Protein AF-A0A946P5B0-F1 (afdb_monomer)

Secondary structure (DSSP, 8-state):
---HHHHHHHHHHHHHHHHHHHHHHHHHH-GGG--HHHHHHHTT-SSTHHHHHHHSSHHHHHHHHHHHHHHHHHHHHHHHHHHHHHH-SS--HHHHHHHHHHHHHHHHHH-HHHHHHHHHHHHHHHT-SS-HHHHHHHHSS-HHHHHHHHHHHHHH-TTS-HHHHHHHHHHHHHHHHHHHHHHHTSTTTT-HHHHHHHHHHHHHHHHHHHHSPPPHHHHTT-

Radius of gyration: 19.67 Å; Cα contacts (8 Å, |Δi|>4): 219; chains: 1; bounding box: 38×38×71 Å

Nearest PDB structures (foldseek):
  5fhp-assembly3_E  TM=7.072E-01  e=3.583E-04  Pseudomonas putida S16
  5fhp-assembly2_F  TM=6.779E-01  e=3.916E-04  Pseudomonas putida S16
  5fgl-assembly2_C  TM=7.022E-01  e=9.105E-04  Pseudomonas putida S16
  5fgl-assembly3_E  TM=7.454E-01  e=1.853E-03  Pseudomonas putida S16
  5fgl-assembly3_F  TM=7.077E-01  e=1.189E-03  Pseudomonas putida S16

Structure (mmCIF, N/CA/C/O backbone):
data_AF-A0A946P5B0-F1
#
_entry.id   AF-A0A946P5B0-F1
#
loop_
_atom_site.group_PDB
_atom_site.id
_atom_site.type_symbol
_atom_site.label_atom_id
_atom_site.label_alt_id
_atom_site.label_comp_id
_atom_site.label_asym_id
_atom_site.label_entity_id
_atom_site.label_seq_id
_atom_site.pdbx_PDB_ins_code
_atom_site.Cartn_x
_atom_site.Cartn_y
_atom_site.Cartn_z
_atom_site.occupancy
_atom_site.B_iso_or_equiv
_atom_site.auth_seq_id
_atom_site.auth_comp_id
_atom_site.auth_asym_id
_atom_site.auth_atom_id
_atom_site.pdbx_PDB_model_num
ATOM 1 N N . MET A 1 1 ? -5.453 -5.008 44.196 1.00 45.97 1 MET A N 1
ATOM 2 C CA . MET A 1 1 ? -4.455 -4.438 43.258 1.00 45.97 1 MET A CA 1
ATOM 3 C C . MET A 1 1 ? -4.492 -5.243 41.968 1.00 45.97 1 MET A C 1
ATOM 5 O O . MET A 1 1 ? -4.511 -6.461 42.056 1.00 45.97 1 MET A O 1
ATOM 9 N N . LYS A 1 2 ? -4.590 -4.605 40.793 1.00 49.31 2 LYS A N 1
ATOM 10 C CA . LYS A 1 2 ? -4.528 -5.313 39.497 1.00 49.31 2 LYS A CA 1
ATOM 11 C C . LYS A 1 2 ? -3.061 -5.592 39.153 1.00 49.31 2 LYS A C 1
ATOM 13 O O . LYS A 1 2 ? -2.221 -4.749 39.453 1.00 49.31 2 LYS A O 1
ATOM 18 N N . SER A 1 3 ? -2.759 -6.751 38.566 1.00 64.56 3 SER A N 1
ATOM 19 C CA . SER A 1 3 ? -1.389 -7.091 38.166 1.00 64.56 3 SER A CA 1
ATOM 20 C C . SER A 1 3 ? -0.877 -6.130 37.076 1.00 64.56 3 SER A C 1
ATOM 22 O O . SER A 1 3 ? -1.677 -5.671 36.249 1.00 64.56 3 SER A O 1
ATOM 24 N N . PRO A 1 4 ? 0.435 -5.825 37.043 1.00 67.88 4 PRO A N 1
ATOM 25 C CA . PRO A 1 4 ? 1.036 -4.947 36.032 1.00 67.88 4 PRO A CA 1
ATOM 26 C C . PRO A 1 4 ? 0.714 -5.370 34.589 1.00 67.88 4 PRO A C 1
ATOM 28 O O . PRO A 1 4 ? 0.447 -4.521 33.735 1.00 67.88 4 PRO A O 1
ATOM 31 N N . ASP A 1 5 ? 0.641 -6.678 34.334 1.00 74.38 5 ASP A N 1
ATOM 32 C CA . ASP A 1 5 ? 0.343 -7.238 33.011 1.00 74.38 5 ASP A CA 1
ATOM 33 C C . ASP A 1 5 ? -1.114 -7.018 32.591 1.00 74.38 5 ASP A C 1
ATOM 35 O O . ASP A 1 5 ? -1.391 -6.673 31.441 1.00 74.38 5 ASP A O 1
ATOM 39 N N . GLY A 1 6 ? -2.055 -7.098 33.538 1.00 77.69 6 GLY A N 1
ATOM 40 C CA . GLY A 1 6 ? -3.465 -6.804 33.275 1.00 77.69 6 GLY A CA 1
ATOM 41 C C . GLY A 1 6 ? -3.714 -5.328 32.947 1.00 77.69 6 GLY A C 1
ATOM 42 O O . GLY A 1 6 ? -4.614 -4.997 32.171 1.00 77.69 6 GLY A O 1
ATOM 43 N N . GLN A 1 7 ? -2.905 -4.422 33.504 1.00 78.69 7 GLN A N 1
ATOM 44 C CA . GLN A 1 7 ? -2.991 -2.993 33.204 1.00 78.69 7 GLN A CA 1
ATOM 45 C C . GLN A 1 7 ? -2.402 -2.662 31.825 1.00 78.69 7 GLN A C 1
ATOM 47 O O . GLN A 1 7 ? -3.020 -1.904 31.073 1.00 78.69 7 GLN A O 1
ATOM 52 N N . LYS A 1 8 ? -1.271 -3.279 31.458 1.00 83.12 8 LYS A N 1
ATOM 53 C CA . LYS A 1 8 ? -0.674 -3.151 30.118 1.00 83.12 8 LYS A CA 1
ATOM 54 C C . LYS A 1 8 ? -1.585 -3.711 29.022 1.00 83.12 8 LYS A C 1
ATOM 56 O O . LYS A 1 8 ? -1.841 -3.016 28.043 1.00 83.12 8 LYS A O 1
ATOM 61 N N . ALA A 1 9 ? -2.149 -4.904 29.212 1.00 86.56 9 ALA A N 1
ATOM 62 C CA . ALA A 1 9 ? -3.054 -5.518 28.236 1.00 86.56 9 ALA A CA 1
ATOM 63 C C . ALA A 1 9 ? -4.308 -4.662 27.983 1.00 86.56 9 ALA A C 1
ATOM 65 O O . ALA A 1 9 ? -4.730 -4.462 26.841 1.00 86.56 9 ALA A O 1
ATOM 66 N N . ARG A 1 10 ? -4.883 -4.084 29.046 1.00 86.50 10 ARG A N 1
ATOM 67 C CA . ARG A 1 10 ? -6.037 -3.183 28.930 1.00 86.50 10 ARG A CA 1
ATOM 68 C C . ARG A 1 10 ? -5.687 -1.885 28.200 1.00 86.50 10 ARG A C 1
ATOM 70 O O . ARG A 1 10 ? -6.466 -1.440 27.366 1.00 86.50 10 ARG A O 1
ATOM 77 N N . SER A 1 11 ? -4.524 -1.311 28.502 1.00 89.44 11 SER A N 1
ATOM 78 C CA . SER A 1 11 ? -3.986 -0.120 27.833 1.00 89.44 11 SER A CA 1
ATOM 79 C C . SER A 1 11 ? -3.851 -0.342 26.319 1.00 89.44 11 SER A C 1
ATOM 81 O O . SER A 1 11 ? -4.384 0.432 25.525 1.00 89.44 11 SER A O 1
ATOM 83 N N . LEU A 1 12 ? -3.251 -1.468 25.917 1.00 90.69 12 LEU A N 1
ATOM 84 C CA . LEU A 1 12 ? -3.087 -1.849 24.511 1.00 90.69 12 LEU A CA 1
ATOM 85 C C . LEU A 1 12 ? -4.429 -2.104 23.805 1.00 90.69 12 LEU A C 1
ATOM 87 O O . LEU A 1 12 ? -4.619 -1.720 22.650 1.00 90.69 12 LEU A O 1
ATOM 91 N N . THR A 1 13 ? -5.386 -2.713 24.510 1.00 92.81 13 THR A N 1
ATOM 92 C CA . THR A 1 13 ? -6.743 -2.937 23.989 1.00 92.81 13 THR A CA 1
ATOM 93 C C . THR A 1 13 ? -7.438 -1.608 23.693 1.00 92.81 13 THR A C 1
ATOM 95 O O . THR A 1 13 ? -8.007 -1.433 22.615 1.00 92.81 13 THR A O 1
ATOM 98 N N . THR A 1 14 ? -7.349 -0.643 24.613 1.00 93.19 14 THR A N 1
ATOM 99 C CA . THR A 1 14 ? -7.897 0.704 24.409 1.00 93.19 14 THR A CA 1
ATOM 100 C C . THR A 1 14 ? -7.225 1.403 23.231 1.00 93.19 14 THR A C 1
ATOM 102 O O . THR A 1 14 ? -7.925 1.900 22.347 1.00 93.19 14 THR A O 1
ATOM 105 N N . GLN A 1 15 ? -5.891 1.384 23.167 1.00 94.12 15 GLN A N 1
ATOM 106 C CA . GLN A 1 15 ? -5.127 1.951 22.054 1.00 94.12 15 GLN A CA 1
ATOM 107 C C . GLN A 1 15 ? -5.592 1.376 20.706 1.00 94.12 15 GLN A C 1
ATOM 109 O O . GLN A 1 15 ? -5.944 2.129 19.799 1.00 94.12 15 GLN A O 1
ATOM 114 N N . THR A 1 16 ? -5.689 0.049 20.609 1.00 94.88 16 THR A N 1
ATOM 115 C CA . THR A 1 16 ? -6.129 -0.656 19.396 1.00 94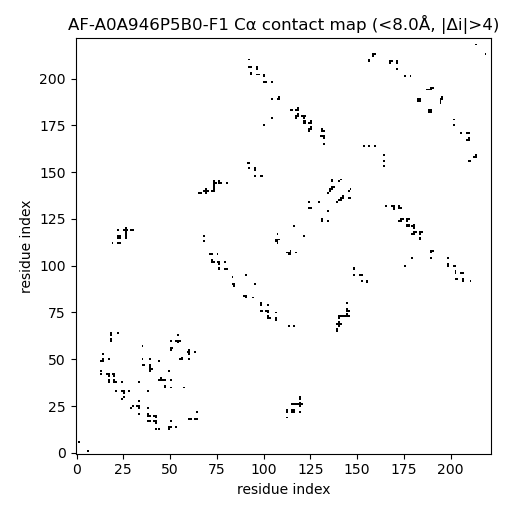.88 16 THR A CA 1
ATOM 116 C C . THR A 1 16 ? -7.567 -0.295 19.021 1.00 94.88 16 THR A C 1
ATOM 118 O O . THR A 1 16 ? -7.847 -0.024 17.855 1.00 94.88 16 THR A O 1
ATOM 121 N N . SER A 1 17 ? -8.477 -0.223 20.000 1.00 95.75 17 SER A N 1
ATOM 122 C CA . SER A 1 17 ? -9.881 0.133 19.750 1.00 95.75 17 SER A CA 1
ATOM 123 C C . SER A 1 17 ? -10.042 1.543 19.170 1.00 95.75 17 SER A C 1
ATOM 125 O O . SER A 1 17 ? -10.845 1.741 18.262 1.00 95.75 17 SER A O 1
ATOM 127 N N . LEU A 1 18 ? -9.237 2.506 19.635 1.00 97.12 18 LEU A N 1
ATOM 128 C CA . LEU A 1 18 ? -9.232 3.879 19.124 1.00 97.12 18 LEU A CA 1
ATOM 129 C C . LEU A 1 18 ? -8.694 3.948 17.691 1.00 97.12 18 LEU A C 1
ATOM 131 O O . LEU A 1 18 ? -9.268 4.644 16.855 1.00 97.12 18 LEU A O 1
ATOM 135 N N . MET A 1 19 ? -7.627 3.202 17.392 1.00 97.00 19 MET A N 1
ATOM 136 C CA . MET A 1 19 ? -7.060 3.119 16.042 1.00 97.00 19 MET A CA 1
ATOM 137 C C . MET A 1 19 ? -8.053 2.513 15.051 1.00 97.00 19 MET A C 1
ATOM 139 O O . MET A 1 19 ? -8.284 3.077 13.984 1.00 97.00 19 MET A O 1
ATOM 143 N N . ASP A 1 20 ? -8.692 1.405 15.421 1.00 96.56 20 ASP A N 1
ATOM 144 C CA . ASP A 1 20 ? -9.649 0.713 14.557 1.00 96.56 20 ASP A CA 1
ATOM 145 C C . ASP A 1 20 ? -10.933 1.537 14.337 1.00 96.56 20 ASP A C 1
ATOM 147 O O . ASP A 1 20 ? -11.493 1.542 13.235 1.00 96.56 20 ASP A O 1
ATOM 151 N N . ALA A 1 21 ? -11.393 2.256 15.367 1.00 97.12 21 ALA A N 1
ATOM 152 C CA . ALA A 1 21 ? -12.512 3.190 15.269 1.00 97.12 21 ALA A CA 1
ATOM 153 C C . ALA A 1 21 ? -12.195 4.352 14.317 1.00 97.12 21 ALA A C 1
ATOM 155 O O . ALA A 1 21 ? -13.002 4.674 13.442 1.00 97.12 21 ALA A O 1
ATOM 156 N N . ALA A 1 22 ? -11.003 4.942 14.435 1.00 96.62 22 ALA A N 1
ATOM 157 C CA . ALA A 1 22 ? -10.554 5.998 13.538 1.00 96.62 22 ALA A CA 1
ATOM 158 C C . ALA A 1 22 ? -10.417 5.507 12.092 1.00 96.62 22 ALA A C 1
ATOM 160 O O . ALA A 1 22 ? -10.980 6.133 11.200 1.00 96.62 22 ALA A O 1
ATOM 161 N N . GLU A 1 23 ? -9.773 4.360 11.841 1.00 96.06 23 GLU A N 1
ATOM 162 C CA . GLU A 1 23 ? -9.695 3.763 10.496 1.00 96.06 23 GLU A CA 1
ATOM 163 C C . GLU A 1 23 ? -11.090 3.565 9.883 1.00 96.06 23 GLU A C 1
ATOM 165 O O . GLU A 1 23 ? -11.307 3.868 8.709 1.00 96.06 23 GLU A O 1
ATOM 170 N N . LYS A 1 24 ? -12.060 3.089 10.675 1.00 96.38 24 LYS A N 1
ATOM 171 C CA . LYS A 1 24 ? -13.444 2.892 10.225 1.00 96.38 24 LYS A CA 1
ATOM 172 C C . LYS A 1 24 ? -14.128 4.206 9.851 1.00 96.38 24 LYS A C 1
ATOM 174 O O . LYS A 1 24 ? -14.763 4.268 8.797 1.00 96.38 24 LYS A O 1
ATOM 179 N N . LEU A 1 25 ? -14.028 5.229 10.698 1.00 96.88 25 LEU A N 1
ATOM 180 C CA . LEU A 1 25 ? -14.655 6.527 10.447 1.00 96.88 25 LEU A CA 1
ATOM 181 C C . LEU A 1 25 ? -13.995 7.247 9.268 1.00 96.88 25 LEU A C 1
ATOM 183 O O . LEU A 1 25 ? -14.703 7.716 8.382 1.00 96.88 25 LEU A O 1
ATOM 187 N N . ILE A 1 26 ? -12.662 7.248 9.197 1.00 95.06 26 ILE A N 1
ATOM 188 C CA . ILE A 1 26 ? -11.896 7.874 8.110 1.00 95.06 26 ILE A CA 1
ATOM 189 C C . ILE A 1 26 ? -12.208 7.197 6.772 1.00 95.06 26 ILE A C 1
ATOM 191 O O . ILE A 1 26 ? -12.446 7.881 5.780 1.00 95.06 26 ILE A O 1
ATOM 195 N N . ALA A 1 27 ? -12.295 5.864 6.731 1.00 94.12 27 ALA A N 1
ATOM 196 C CA . ALA A 1 27 ? -12.674 5.148 5.512 1.00 94.12 27 ALA A CA 1
ATOM 197 C C . ALA A 1 27 ? -14.076 5.529 5.003 1.00 94.12 27 ALA A C 1
ATOM 199 O O . ALA A 1 27 ? -14.322 5.505 3.795 1.00 94.12 27 ALA A O 1
ATOM 200 N N . LYS A 1 28 ? -14.997 5.867 5.915 1.00 94.31 28 LYS A N 1
ATOM 201 C CA . LYS A 1 28 ? -16.390 6.196 5.594 1.00 94.31 28 LYS A CA 1
ATOM 202 C C . LYS A 1 28 ? -16.598 7.674 5.259 1.00 94.31 28 LYS A C 1
ATOM 204 O O . LYS A 1 28 ? -17.375 7.976 4.360 1.00 94.31 28 LYS A O 1
ATOM 209 N N . HIS A 1 29 ? -15.944 8.571 5.988 1.00 93.25 29 HIS A N 1
ATOM 210 C CA . HIS A 1 29 ? -16.226 10.007 5.957 1.00 93.25 29 HIS A CA 1
ATOM 211 C C . HIS A 1 29 ? -15.082 10.842 5.367 1.00 93.25 29 HIS A C 1
ATOM 213 O O . HIS A 1 29 ? -15.294 11.997 5.012 1.00 93.25 29 HIS A O 1
ATOM 219 N N . GLY A 1 30 ? -13.894 10.261 5.195 1.00 89.81 30 GLY A N 1
ATOM 220 C CA . GLY A 1 30 ? -12.674 10.994 4.867 1.00 89.81 30 GLY A CA 1
ATOM 221 C C . GLY A 1 30 ? -12.029 11.605 6.112 1.00 89.81 30 GLY A C 1
ATOM 222 O O . GLY A 1 30 ? -12.702 11.886 7.100 1.00 89.81 30 GLY A O 1
ATOM 223 N N . ILE A 1 31 ? -10.709 11.791 6.065 1.00 87.81 31 ILE A N 1
ATOM 224 C CA . ILE A 1 31 ? -9.898 12.235 7.211 1.00 87.81 31 ILE A CA 1
ATOM 225 C C . ILE A 1 31 ? -10.315 13.608 7.756 1.00 87.81 31 ILE A C 1
ATOM 227 O O . ILE A 1 31 ? -10.370 13.784 8.969 1.00 87.81 31 ILE A O 1
ATOM 231 N N . GLU A 1 32 ? -10.694 14.531 6.871 1.00 88.44 32 GLU A N 1
ATOM 232 C CA . GLU A 1 32 ? -11.089 15.907 7.212 1.00 88.44 32 GLU A CA 1
ATOM 233 C C . GLU A 1 32 ? -12.444 15.994 7.936 1.00 88.44 32 GLU A C 1
ATOM 235 O O . GLU A 1 32 ? -12.760 17.012 8.542 1.00 88.44 32 GLU A O 1
ATOM 240 N N . ASN A 1 33 ? -13.252 14.927 7.899 1.00 92.44 33 ASN A N 1
ATOM 241 C CA . ASN A 1 33 ? -14.624 14.925 8.418 1.00 92.44 33 ASN A CA 1
ATOM 242 C C . ASN A 1 33 ? -14.790 14.092 9.699 1.00 92.44 33 ASN A C 1
ATOM 244 O O . ASN A 1 33 ? -15.909 13.705 10.032 1.00 92.44 33 ASN A O 1
ATOM 248 N N . VAL A 1 34 ? -13.699 13.758 10.397 1.00 93.81 34 VAL A N 1
ATOM 249 C CA . VAL A 1 34 ? -13.740 12.915 11.603 1.00 93.81 34 VAL A CA 1
ATOM 250 C C . VAL A 1 34 ? -13.243 13.684 12.821 1.00 93.81 34 VAL A C 1
ATOM 252 O O . VAL A 1 34 ? -12.110 14.160 12.858 1.00 93.81 34 VAL A O 1
ATOM 255 N N . SER A 1 35 ? -14.067 13.743 13.868 1.00 94.19 35 SER A N 1
ATOM 256 C CA . SER A 1 35 ? -13.711 14.371 15.143 1.00 94.19 35 SER A CA 1
ATOM 257 C C . SER A 1 35 ? -13.203 13.372 16.192 1.00 94.19 35 SER A C 1
ATOM 259 O O . SER A 1 35 ? -13.568 12.194 16.212 1.00 94.19 35 SER A O 1
ATOM 261 N N . ILE A 1 36 ? -12.405 13.865 17.150 1.00 94.94 36 ILE A N 1
ATOM 262 C CA . ILE A 1 36 ? -11.939 13.090 18.318 1.00 94.94 36 ILE A CA 1
ATOM 263 C C . ILE A 1 36 ? -13.122 12.483 19.090 1.00 94.94 36 ILE A C 1
ATOM 265 O O . ILE A 1 36 ? -13.073 11.317 19.481 1.00 94.94 36 ILE A O 1
ATOM 269 N N . LYS A 1 37 ? -14.207 13.247 19.268 1.00 94.69 37 LYS A N 1
ATOM 270 C CA . LYS A 1 37 ? -15.420 12.800 19.971 1.00 94.69 37 LYS A CA 1
ATOM 271 C C . LYS A 1 37 ? -16.073 11.603 19.295 1.00 94.69 37 LYS A C 1
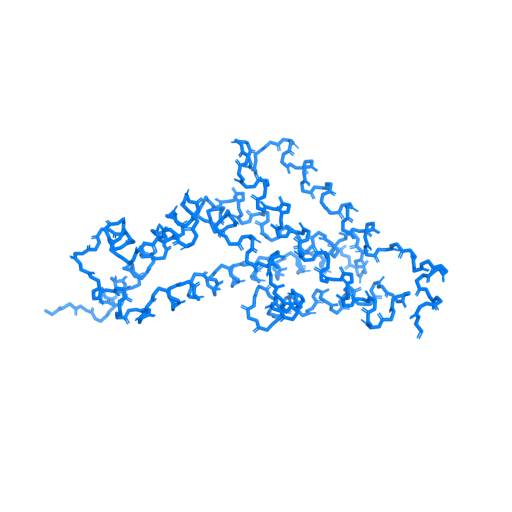ATOM 273 O O . LYS A 1 37 ? -16.469 10.657 19.975 1.00 94.69 37 LYS A O 1
ATOM 278 N N . GLU A 1 38 ? -16.179 11.627 17.969 1.00 96.06 38 GLU A N 1
ATOM 279 C CA . GLU A 1 38 ? -16.754 10.516 17.210 1.00 96.06 38 GLU A CA 1
ATOM 280 C C . GLU A 1 38 ? -15.900 9.259 17.322 1.00 96.06 38 GLU A C 1
ATOM 282 O O . GLU A 1 38 ? -16.454 8.189 17.556 1.00 96.06 38 GLU A O 1
ATOM 287 N N . ILE A 1 39 ? -14.572 9.393 17.237 1.00 96.94 39 ILE A N 1
ATOM 288 C CA . ILE A 1 39 ? -13.632 8.274 17.399 1.00 96.94 39 ILE A CA 1
ATOM 289 C C . ILE A 1 39 ? -13.761 7.654 18.791 1.00 96.94 39 ILE A C 1
ATOM 291 O O . ILE A 1 39 ? -13.880 6.439 18.915 1.00 96.94 39 ILE A O 1
ATOM 295 N N . VAL A 1 40 ? -13.762 8.476 19.841 1.00 96.06 40 VAL A N 1
ATOM 296 C CA . VAL A 1 40 ? -13.881 8.028 21.239 1.00 96.06 40 VAL A CA 1
ATOM 297 C C . VAL A 1 40 ? -15.194 7.278 21.460 1.00 96.06 40 VAL A C 1
ATOM 299 O O . VAL A 1 40 ? -15.191 6.196 22.049 1.00 96.06 40 VAL A O 1
ATOM 302 N N . ARG A 1 41 ? -16.303 7.817 20.937 1.00 96.50 41 ARG A N 1
ATOM 303 C CA . ARG A 1 41 ? -17.624 7.182 21.004 1.00 96.50 41 ARG A CA 1
ATOM 304 C C . ARG A 1 41 ? -17.655 5.858 20.240 1.00 96.50 41 ARG A C 1
ATOM 306 O O . ARG A 1 41 ? -18.141 4.868 20.776 1.00 96.50 41 ARG A O 1
ATOM 313 N N . GLU A 1 42 ? -17.130 5.830 19.017 1.00 96.88 42 GLU A N 1
ATOM 314 C CA . GLU A 1 42 ? -17.055 4.625 18.181 1.00 96.88 42 GLU A CA 1
ATOM 315 C C . GLU A 1 42 ? -16.164 3.542 18.816 1.00 96.88 42 GLU A C 1
ATOM 317 O O . GLU A 1 42 ? -16.475 2.358 18.735 1.00 96.88 42 GLU A O 1
ATOM 322 N N . ALA A 1 43 ? -15.099 3.939 19.518 1.00 95.88 43 ALA A N 1
ATOM 323 C CA . ALA A 1 43 ? -14.216 3.046 20.270 1.00 95.88 43 ALA A CA 1
ATOM 324 C C . ALA A 1 43 ? -14.800 2.577 21.620 1.00 95.88 43 ALA A C 1
ATOM 326 O O . ALA A 1 43 ? -14.119 1.873 22.373 1.00 95.88 43 ALA A O 1
ATOM 327 N N . GLY A 1 44 ? -16.023 2.994 21.973 1.00 94.69 44 GLY A N 1
ATOM 328 C CA . GLY A 1 44 ? -16.668 2.652 23.244 1.00 94.69 44 GLY A CA 1
ATOM 329 C C . GLY A 1 44 ? -15.981 3.252 24.477 1.00 94.69 44 GLY A C 1
ATOM 330 O O . GLY A 1 44 ? -16.141 2.741 25.587 1.00 94.69 44 GLY A O 1
ATOM 331 N N . GLN A 1 45 ? -15.192 4.315 24.301 1.00 93.81 45 GLN A N 1
ATOM 332 C CA . GLN A 1 45 ? -14.493 4.988 25.391 1.00 93.81 45 GLN A CA 1
ATOM 333 C C . GLN A 1 45 ? -15.380 6.072 26.013 1.00 93.81 45 GLN A C 1
ATOM 335 O O . GLN A 1 45 ? -16.174 6.724 25.340 1.00 93.81 45 GLN A O 1
ATOM 340 N N . LYS A 1 46 ? -15.250 6.272 27.330 1.00 87.75 46 LYS A N 1
ATOM 341 C CA . LYS A 1 46 ? -16.114 7.200 28.083 1.00 87.75 46 LYS A CA 1
ATOM 342 C C . LYS A 1 46 ? -15.733 8.671 27.912 1.00 87.75 46 LYS A C 1
ATOM 344 O O . LYS A 1 46 ? -16.563 9.539 28.158 1.00 87.75 46 LYS A O 1
ATOM 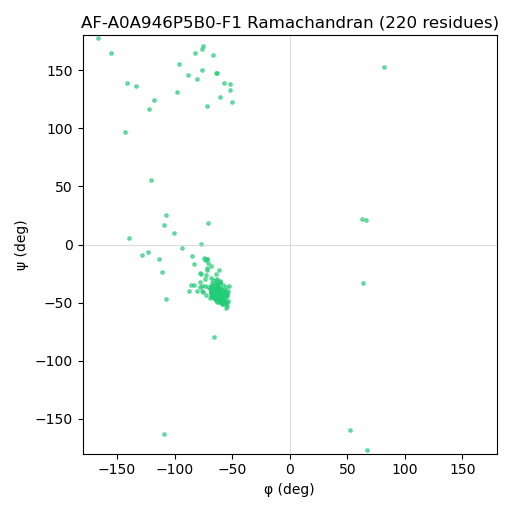349 N N . ASN A 1 47 ? -14.478 8.957 27.573 1.00 88.38 47 ASN A N 1
ATOM 350 C CA . ASN A 1 47 ? -13.950 10.313 27.486 1.00 88.38 47 ASN A CA 1
ATOM 351 C C . ASN A 1 47 ? -12.752 10.398 26.528 1.00 88.38 47 ASN A C 1
ATOM 353 O O . ASN A 1 47 ? -12.137 9.397 26.158 1.00 88.38 47 ASN A O 1
ATOM 357 N N . GLU A 1 48 ? -12.405 11.626 26.150 1.00 92.00 48 GLU A N 1
ATOM 358 C CA . GLU A 1 48 ? -11.284 11.906 25.249 1.00 92.00 48 GLU A CA 1
ATOM 359 C C . GLU A 1 48 ? -9.913 11.684 25.901 1.00 92.00 48 GLU A C 1
ATOM 361 O O . GLU A 1 48 ? -8.905 11.609 25.198 1.00 92.00 48 GLU A O 1
ATOM 366 N N . SER A 1 49 ? -9.852 11.529 27.231 1.00 91.00 49 SER A N 1
ATOM 367 C CA . SER A 1 49 ? -8.581 11.383 27.944 1.00 91.00 49 SER A CA 1
ATOM 368 C C . SER A 1 49 ? -7.828 10.118 27.540 1.00 91.00 49 SER A C 1
ATOM 370 O O . SER A 1 49 ? -6.603 10.139 27.520 1.00 91.00 49 SER A O 1
ATOM 372 N N . ALA A 1 50 ? -8.527 9.048 27.143 1.00 87.56 50 ALA A N 1
ATOM 373 C CA . ALA A 1 50 ? -7.892 7.852 26.592 1.00 87.56 50 ALA A CA 1
ATOM 374 C C . ALA A 1 50 ? -7.118 8.162 25.298 1.00 87.56 50 ALA A C 1
ATOM 376 O O . ALA A 1 50 ? -5.957 7.781 25.161 1.00 87.56 50 ALA A O 1
ATOM 377 N N . LEU A 1 51 ? -7.725 8.907 24.368 1.00 93.62 51 LEU A N 1
ATOM 378 C CA . LEU A 1 51 ? -7.066 9.300 23.120 1.00 93.62 51 LEU A CA 1
ATOM 379 C C . LEU A 1 51 ? -5.891 10.246 23.390 1.00 93.62 51 LEU A C 1
ATOM 381 O O . LEU A 1 51 ? -4.808 10.046 22.846 1.00 93.62 51 LEU A O 1
ATOM 385 N N . GLN A 1 52 ? -6.085 11.234 24.263 1.00 91.62 52 GLN A N 1
ATOM 386 C CA . GLN A 1 52 ? -5.041 12.181 24.666 1.00 91.62 52 GLN A CA 1
ATOM 387 C C . GLN A 1 52 ? -3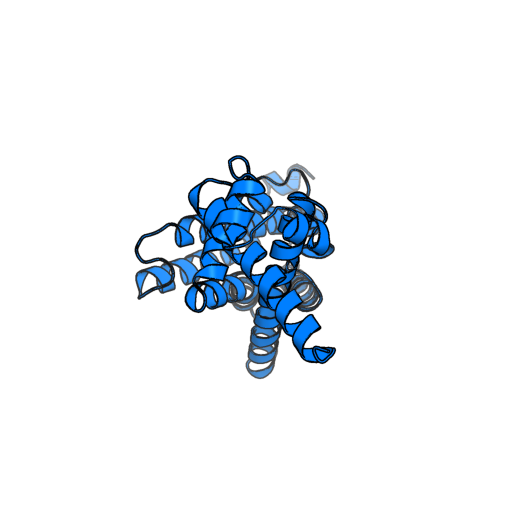.846 11.474 25.321 1.00 91.62 52 GLN A C 1
ATOM 389 O O . GLN A 1 52 ? -2.700 11.752 24.979 1.00 91.62 52 GLN A O 1
ATOM 394 N N . TYR A 1 53 ? -4.104 10.510 26.204 1.00 91.00 53 TYR A N 1
ATOM 395 C CA . TYR A 1 53 ? -3.069 9.736 26.886 1.00 91.00 53 TYR A CA 1
ATOM 396 C C . TYR A 1 53 ? -2.218 8.906 25.914 1.00 91.00 53 TYR A C 1
ATOM 398 O O . TYR A 1 53 ? -0.995 8.899 26.025 1.00 91.00 53 TYR A O 1
ATOM 406 N N . HIS A 1 54 ? -2.844 8.233 24.944 1.00 92.50 54 HIS A N 1
ATOM 407 C CA . HIS A 1 54 ? -2.128 7.359 24.007 1.00 92.50 54 HIS A CA 1
ATOM 408 C C . HIS A 1 54 ? -1.496 8.098 22.826 1.00 92.50 54 HIS A C 1
ATOM 410 O O . HIS A 1 54 ? -0.441 7.692 22.345 1.00 92.50 54 HIS A O 1
ATOM 416 N N . PHE A 1 55 ? -2.144 9.156 22.338 1.00 95.62 55 PHE A N 1
ATOM 417 C CA . PHE A 1 55 ? -1.825 9.741 21.034 1.00 95.62 55 PHE A CA 1
ATOM 418 C C . PHE A 1 55 ? -1.581 11.246 21.068 1.00 95.62 55 PHE A C 1
ATOM 420 O O . PHE A 1 55 ? -1.137 11.801 20.065 1.00 95.62 55 PHE A O 1
ATOM 427 N N . LYS A 1 56 ? -1.855 11.922 22.191 1.00 94.38 56 LYS A N 1
ATOM 428 C CA . LYS A 1 56 ? -1.787 13.385 22.377 1.00 94.38 56 LYS A CA 1
ATOM 429 C C . LYS A 1 56 ? -2.758 14.206 21.521 1.00 94.38 56 LYS A C 1
ATOM 431 O O . LYS A 1 56 ? -3.182 15.266 21.945 1.00 94.38 56 LYS A O 1
ATOM 436 N N . ASN A 1 57 ? -3.085 13.792 20.302 1.00 94.19 57 ASN A N 1
ATOM 437 C CA . ASN A 1 57 ? -4.050 14.450 19.421 1.00 94.19 57 ASN A CA 1
ATOM 438 C C . ASN A 1 57 ? -4.420 13.534 18.240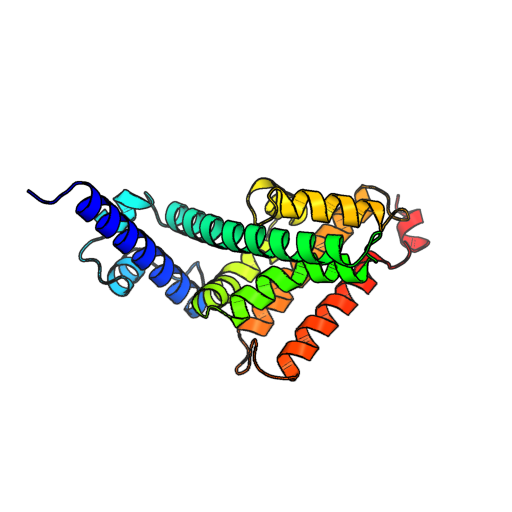 1.00 94.19 57 ASN A C 1
ATOM 440 O O . ASN A 1 57 ? -3.884 12.434 18.088 1.00 94.19 57 ASN A O 1
ATOM 444 N N . LEU A 1 58 ? -5.332 14.005 17.381 1.00 92.75 58 LEU A N 1
ATOM 445 C CA . LEU A 1 58 ? -5.759 13.280 16.181 1.00 92.75 58 LEU A CA 1
ATOM 446 C C . LEU A 1 58 ? -4.588 12.976 15.231 1.00 92.75 58 LEU A C 1
ATOM 448 O O . LEU A 1 58 ? -4.503 11.875 14.695 1.00 92.75 58 LEU A O 1
ATOM 452 N N . ARG A 1 59 ? -3.647 13.914 15.067 1.00 93.25 59 ARG A N 1
A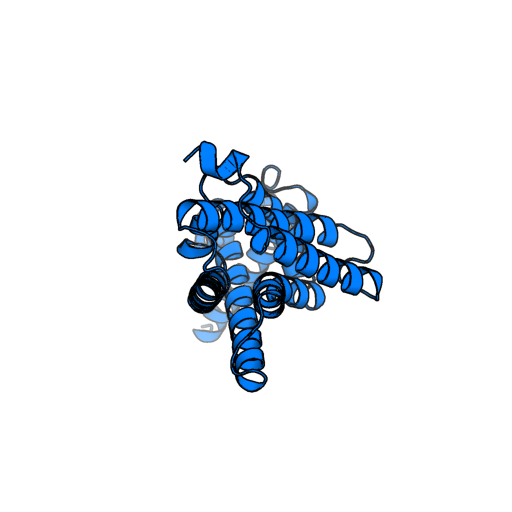TOM 453 C CA . ARG A 1 59 ? -2.461 13.712 14.223 1.00 93.25 59 ARG A CA 1
ATOM 454 C C . ARG A 1 59 ? -1.578 12.582 14.755 1.00 93.25 59 ARG A C 1
ATOM 456 O O . ARG A 1 59 ? -1.143 11.745 13.973 1.00 93.25 59 ARG A O 1
ATOM 463 N N . GLY A 1 60 ? -1.347 12.518 16.065 1.00 94.88 60 GLY A N 1
ATOM 464 C CA . GLY A 1 60 ? -0.598 11.428 16.694 1.00 94.88 60 GLY A CA 1
ATOM 465 C C . GLY A 1 60 ? -1.289 10.071 16.538 1.00 94.88 60 GLY A C 1
ATOM 466 O O . GLY A 1 60 ? -0.616 9.067 16.316 1.00 94.88 60 GLY A O 1
ATOM 467 N N . LEU A 1 61 ? -2.625 10.041 16.553 1.00 95.62 61 LEU A N 1
ATOM 468 C CA . LEU A 1 61 ? -3.402 8.828 16.285 1.00 95.62 61 LEU A CA 1
ATOM 469 C C . LEU A 1 61 ? -3.242 8.366 14.831 1.00 95.62 61 LEU A C 1
ATOM 471 O O . LEU A 1 61 ? -2.999 7.188 14.582 1.00 95.62 61 LEU A O 1
ATOM 475 N N . ILE A 1 62 ? -3.323 9.293 13.876 1.00 93.62 62 ILE A N 1
ATOM 476 C CA . ILE A 1 62 ? -3.114 9.004 12.452 1.00 93.62 62 ILE A CA 1
ATOM 477 C C . ILE A 1 62 ? -1.694 8.483 12.199 1.00 93.62 62 ILE A C 1
ATOM 479 O O . ILE A 1 62 ? -1.520 7.499 11.483 1.00 93.62 62 ILE A O 1
ATOM 483 N N . ILE A 1 63 ? -0.680 9.101 12.812 1.00 92.00 63 ILE A N 1
ATOM 484 C CA . ILE A 1 63 ? 0.711 8.635 12.720 1.00 92.00 63 ILE A CA 1
ATOM 485 C C . ILE A 1 63 ? 0.828 7.206 13.258 1.00 92.00 63 ILE A C 1
ATOM 487 O O . ILE A 1 63 ? 1.386 6.354 12.573 1.00 92.00 63 ILE A O 1
ATOM 491 N N . ALA A 1 64 ? 0.252 6.915 14.427 1.00 94.81 64 ALA A N 1
ATOM 492 C CA . ALA A 1 64 ? 0.280 5.571 15.000 1.00 94.81 64 ALA A CA 1
ATOM 493 C C . ALA A 1 64 ? -0.414 4.529 14.103 1.00 94.81 64 ALA A C 1
ATOM 495 O O . ALA A 1 64 ? 0.075 3.408 13.969 1.00 94.81 64 ALA A O 1
ATOM 496 N N . ILE A 1 65 ? -1.534 4.890 13.462 1.00 95.12 65 ILE A N 1
ATOM 497 C CA . ILE A 1 65 ? -2.224 4.033 12.484 1.00 95.12 65 ILE A CA 1
ATOM 498 C C . ILE A 1 65 ? -1.308 3.726 11.301 1.00 95.12 65 ILE A C 1
ATOM 500 O O . ILE A 1 65 ? -1.145 2.559 10.949 1.00 95.12 65 ILE A O 1
ATOM 504 N N . ASN A 1 66 ? -0.691 4.756 10.716 1.00 92.44 66 ASN A N 1
ATOM 505 C CA . ASN A 1 66 ? 0.214 4.587 9.583 1.00 92.44 66 ASN A CA 1
ATOM 506 C C . ASN A 1 66 ? 1.415 3.714 9.954 1.00 92.44 66 ASN A C 1
ATOM 508 O O . ASN A 1 66 ? 1.713 2.789 9.211 1.00 92.44 66 ASN A O 1
ATOM 512 N N . ILE A 1 67 ? 2.048 3.937 11.111 1.00 92.25 67 ILE A N 1
ATOM 513 C CA . ILE A 1 67 ? 3.168 3.111 11.595 1.00 92.25 67 ILE A CA 1
ATOM 514 C C . ILE A 1 67 ? 2.757 1.636 11.662 1.00 92.25 67 ILE A C 1
ATOM 516 O O . ILE A 1 67 ? 3.362 0.814 10.981 1.00 92.25 67 ILE A O 1
ATOM 520 N N . ARG A 1 68 ? 1.658 1.320 12.362 1.00 94.44 68 ARG A N 1
ATOM 521 C CA . ARG A 1 68 ? 1.163 -0.061 12.505 1.00 94.44 68 ARG A CA 1
ATOM 522 C C . ARG A 1 68 ? 0.927 -0.743 11.153 1.00 94.44 68 ARG A C 1
ATOM 524 O O . ARG A 1 68 ? 1.229 -1.919 10.983 1.00 94.44 68 ARG A O 1
ATOM 531 N N . ARG A 1 69 ? 0.336 -0.034 10.186 1.00 94.62 69 ARG A N 1
ATOM 532 C CA . ARG A 1 69 ? 0.015 -0.600 8.860 1.00 94.62 69 ARG A CA 1
ATOM 533 C C . ARG A 1 69 ? 1.237 -0.687 7.947 1.00 94.62 69 ARG A C 1
ATOM 535 O O . ARG A 1 69 ? 1.342 -1.622 7.151 1.00 94.62 69 ARG A O 1
ATOM 542 N N . ASN A 1 70 ? 2.175 0.243 8.093 1.00 92.50 70 ASN A N 1
ATOM 543 C CA . ASN A 1 70 ? 3.460 0.212 7.411 1.00 92.50 70 ASN A CA 1
ATOM 544 C C . ASN A 1 70 ? 4.306 -0.973 7.884 1.00 92.50 70 ASN A C 1
ATOM 546 O O . ASN A 1 70 ? 4.839 -1.671 7.031 1.00 92.50 70 ASN A O 1
ATOM 550 N N . GLU A 1 71 ? 4.371 -1.242 9.191 1.00 93.94 71 GLU A N 1
ATOM 551 C CA . GLU A 1 71 ? 5.065 -2.409 9.764 1.00 93.94 71 GLU A CA 1
ATOM 552 C C . GLU A 1 71 ? 4.511 -3.718 9.189 1.00 93.94 71 GLU A C 1
ATOM 554 O O . GLU A 1 71 ? 5.258 -4.491 8.600 1.00 93.94 71 GLU A O 1
ATOM 559 N N . GLN A 1 72 ? 3.184 -3.897 9.200 1.00 95.75 72 GLN A N 1
ATOM 560 C CA . GLN A 1 72 ? 2.534 -5.064 8.582 1.00 95.75 72 GLN A CA 1
ATOM 561 C C . GLN A 1 72 ? 2.894 -5.226 7.096 1.00 95.75 72 GLN A C 1
ATOM 563 O O . GLN A 1 72 ? 3.100 -6.335 6.606 1.00 95.75 72 GLN A O 1
ATOM 568 N N . THR A 1 73 ? 2.969 -4.114 6.359 1.00 95.50 73 THR A N 1
ATOM 569 C CA . THR A 1 73 ? 3.351 -4.124 4.938 1.00 95.50 73 THR A CA 1
ATOM 570 C C . THR A 1 73 ? 4.819 -4.500 4.756 1.00 95.50 73 THR A C 1
ATOM 572 O O . THR A 1 73 ? 5.142 -5.237 3.826 1.00 95.50 73 THR A O 1
ATOM 575 N N . GLN A 1 74 ? 5.703 -4.001 5.622 1.00 94.69 74 GLN A N 1
ATOM 576 C CA . GLN A 1 74 ? 7.134 -4.300 5.591 1.00 94.69 74 GLN A CA 1
ATOM 577 C C . GLN A 1 74 ? 7.404 -5.771 5.897 1.00 94.69 74 GLN A C 1
ATOM 579 O O . GLN A 1 74 ? 8.149 -6.398 5.144 1.00 94.69 74 GLN A O 1
ATOM 584 N N . GLU A 1 75 ? 6.767 -6.313 6.936 1.00 96.44 75 GLU A N 1
ATOM 585 C CA . GLU A 1 75 ? 6.828 -7.730 7.311 1.00 96.44 75 GLU A CA 1
ATOM 586 C C . GLU A 1 75 ? 6.350 -8.600 6.152 1.00 96.44 75 GLU A C 1
ATOM 588 O O . GLU A 1 75 ? 7.083 -9.466 5.674 1.00 96.44 75 GLU A O 1
ATOM 593 N N . LYS A 1 76 ? 5.168 -8.295 5.596 1.00 97.88 76 LYS A N 1
ATOM 594 C CA . LYS A 1 76 ? 4.640 -9.078 4.479 1.00 97.88 76 LYS A CA 1
ATOM 595 C C . LYS A 1 76 ? 5.520 -8.987 3.231 1.00 97.88 76 LYS A C 1
ATOM 597 O O . LYS A 1 76 ? 5.615 -9.949 2.476 1.00 97.88 76 LYS A O 1
ATOM 602 N N . ARG A 1 77 ? 6.173 -7.848 2.991 1.00 97.50 77 ARG A N 1
ATOM 603 C CA . ARG A 1 77 ? 7.134 -7.711 1.890 1.00 97.50 77 ARG A CA 1
ATOM 604 C C . ARG A 1 77 ? 8.396 -8.535 2.127 1.00 97.50 77 ARG A C 1
ATOM 606 O O . ARG A 1 77 ? 8.870 -9.153 1.183 1.00 97.50 77 ARG A O 1
ATOM 613 N N . ALA A 1 78 ? 8.915 -8.556 3.354 1.00 96.69 78 ALA A N 1
ATOM 614 C CA . ALA A 1 78 ? 10.078 -9.362 3.712 1.00 96.69 78 ALA A CA 1
ATOM 615 C C . ALA A 1 78 ? 9.807 -10.860 3.500 1.00 96.69 78 ALA A C 1
ATOM 617 O O . ALA A 1 78 ? 10.636 -11.543 2.908 1.00 96.69 78 ALA A O 1
ATOM 618 N N . GLU A 1 79 ? 8.621 -11.345 3.887 1.00 97.81 79 GLU A N 1
ATOM 619 C CA . GLU A 1 79 ? 8.191 -12.725 3.612 1.00 97.81 79 GLU A CA 1
ATOM 620 C C . GLU A 1 79 ? 8.236 -13.046 2.111 1.00 97.81 79 GLU A C 1
ATOM 622 O O . GLU A 1 79 ? 8.849 -14.028 1.702 1.00 97.81 79 GLU A O 1
ATOM 627 N N . LEU A 1 80 ? 7.634 -12.191 1.275 1.00 97.81 80 LEU A N 1
ATOM 628 C CA . LEU A 1 80 ? 7.588 -12.418 -0.173 1.00 97.81 80 LEU A CA 1
ATOM 629 C C . LEU A 1 80 ? 8.967 -12.308 -0.843 1.00 97.81 80 LEU A C 1
ATOM 631 O O . LEU A 1 80 ? 9.224 -13.006 -1.819 1.00 97.81 80 LEU A O 1
ATOM 635 N N . LEU A 1 81 ? 9.851 -11.440 -0.341 1.00 96.88 81 LEU A N 1
ATOM 636 C CA . LEU A 1 81 ? 11.233 -11.353 -0.819 1.00 96.88 81 LEU A CA 1
ATOM 637 C C . LEU A 1 81 ? 12.013 -12.630 -0.495 1.00 96.88 81 LEU A C 1
ATOM 639 O O . LEU A 1 81 ? 12.670 -13.166 -1.381 1.00 96.88 81 LEU A O 1
ATOM 643 N N . ALA A 1 82 ? 11.885 -13.157 0.725 1.00 96.38 82 ALA A N 1
ATOM 644 C CA . ALA A 1 82 ? 12.534 -14.409 1.111 1.00 96.38 82 ALA A CA 1
ATOM 645 C C . ALA A 1 82 ? 12.031 -15.601 0.271 1.00 96.38 82 ALA A C 1
ATOM 647 O O . ALA A 1 82 ? 12.818 -16.443 -0.164 1.00 96.38 82 ALA A O 1
ATOM 648 N N . GLU A 1 83 ? 10.726 -15.657 -0.015 1.00 96.19 83 GLU A N 1
ATOM 649 C CA . GLU A 1 83 ? 10.150 -16.651 -0.932 1.00 96.19 83 GLU A CA 1
ATOM 650 C C . GLU A 1 83 ? 10.737 -16.521 -2.349 1.00 96.19 83 GLU A C 1
ATOM 652 O O . GLU A 1 83 ? 11.118 -17.522 -2.965 1.00 96.19 83 GLU A O 1
ATOM 657 N N . LEU A 1 84 ? 10.866 -15.294 -2.857 1.00 95.06 84 LEU A N 1
ATOM 658 C CA . LEU A 1 84 ? 11.434 -15.022 -4.175 1.00 95.06 84 LEU A CA 1
ATOM 659 C C . LEU A 1 84 ? 12.909 -15.444 -4.259 1.00 95.06 84 LEU A C 1
ATOM 661 O O . LEU A 1 84 ? 13.289 -16.159 -5.182 1.00 95.06 84 LEU A O 1
ATOM 665 N N . GLU A 1 85 ? 13.724 -15.093 -3.266 1.00 93.06 85 GLU A N 1
ATOM 666 C CA . GLU A 1 85 ? 15.137 -15.493 -3.190 1.00 93.06 85 GLU A CA 1
ATOM 667 C C . GLU A 1 85 ? 15.316 -17.017 -3.131 1.00 93.06 85 GLU A C 1
ATOM 669 O O . GLU A 1 85 ? 16.271 -17.557 -3.690 1.00 93.06 85 GLU A O 1
ATOM 674 N N . SER A 1 86 ? 14.377 -17.736 -2.507 1.00 92.62 86 SER A N 1
ATOM 675 C CA . SER A 1 86 ? 14.424 -19.203 -2.443 1.00 92.62 86 SER A CA 1
ATOM 676 C C . SER A 1 86 ? 14.107 -19.893 -3.776 1.00 92.62 86 SER A C 1
ATOM 678 O O . SER A 1 86 ? 14.450 -21.061 -3.966 1.00 92.62 86 SER A O 1
ATOM 680 N N . THR A 1 87 ? 13.448 -19.189 -4.701 1.00 89.69 87 THR A N 1
ATOM 681 C CA . THR A 1 87 ? 12.930 -19.759 -5.955 1.00 89.69 87 THR A CA 1
ATOM 682 C C . THR A 1 87 ? 13.671 -19.273 -7.195 1.00 89.69 87 THR A C 1
ATOM 684 O O . THR A 1 87 ? 13.681 -19.974 -8.208 1.00 89.69 87 THR A O 1
ATOM 687 N N . THR A 1 88 ? 14.328 -18.112 -7.136 1.00 88.38 88 THR A N 1
ATOM 688 C CA . THR A 1 88 ? 15.113 -17.574 -8.248 1.00 88.38 88 THR A CA 1
ATOM 689 C C . THR A 1 88 ? 16.392 -16.896 -7.776 1.00 88.38 88 THR A C 1
ATOM 691 O O . THR A 1 88 ? 16.412 -16.134 -6.816 1.00 88.38 88 THR A O 1
ATOM 694 N N . VAL A 1 89 ? 17.476 -17.129 -8.518 1.00 82.31 89 VAL A N 1
ATOM 695 C CA . VAL A 1 89 ? 18.773 -16.469 -8.291 1.00 82.31 89 VAL A CA 1
ATOM 696 C C . VAL A 1 89 ? 18.765 -15.030 -8.819 1.00 82.31 89 VAL A C 1
ATOM 698 O O . VAL A 1 89 ? 19.534 -14.189 -8.362 1.00 82.31 89 VAL A O 1
ATOM 701 N N . LYS A 1 90 ? 17.912 -14.732 -9.808 1.00 88.06 90 LYS A N 1
ATOM 702 C CA . LYS A 1 90 ? 17.829 -13.408 -10.429 1.00 88.06 90 LYS A CA 1
ATOM 703 C C . LYS A 1 90 ? 16.373 -13.073 -10.761 1.00 88.06 90 LYS A C 1
ATOM 705 O O . LYS A 1 90 ? 15.895 -13.482 -11.821 1.00 88.06 90 LYS A O 1
ATOM 710 N N . PRO A 1 91 ? 15.682 -12.327 -9.886 1.00 91.69 91 PRO A N 1
ATOM 711 C CA . PRO A 1 91 ? 14.332 -11.851 -10.152 1.00 91.69 91 PRO A CA 1
ATOM 712 C C . PRO A 1 91 ? 14.260 -11.019 -11.432 1.00 91.69 91 PRO A C 1
ATOM 714 O O . PRO A 1 91 ? 15.137 -10.187 -11.693 1.00 91.69 91 PRO A O 1
ATOM 717 N N . VAL A 1 92 ? 13.208 -11.217 -12.224 1.00 95.50 92 VAL A N 1
ATOM 718 C CA . VAL A 1 92 ? 12.906 -10.321 -13.349 1.00 95.50 92 VAL A CA 1
ATOM 719 C C . VAL A 1 92 ? 12.149 -9.088 -12.850 1.00 95.50 92 VAL A C 1
ATOM 721 O O . VAL A 1 92 ? 11.619 -9.075 -11.740 1.00 95.50 92 VAL A O 1
ATOM 724 N N . LEU A 1 93 ? 12.070 -8.030 -13.668 1.00 97.56 93 LEU A N 1
ATOM 725 C CA . LEU A 1 93 ? 11.386 -6.786 -13.283 1.00 97.56 93 LEU A CA 1
ATOM 726 C C . LEU A 1 93 ? 9.945 -7.040 -12.816 1.00 97.56 93 LEU A C 1
ATOM 728 O O . LEU A 1 93 ? 9.517 -6.459 -11.822 1.00 97.56 93 LEU A O 1
ATOM 732 N N . ARG A 1 94 ? 9.232 -7.951 -13.485 1.00 97.44 94 ARG A N 1
ATOM 733 C CA . ARG A 1 94 ? 7.885 -8.371 -13.103 1.00 97.44 94 ARG A CA 1
ATOM 734 C C . ARG A 1 94 ? 7.780 -8.855 -11.659 1.00 97.44 94 ARG A C 1
ATOM 736 O O . ARG A 1 94 ? 6.838 -8.479 -10.961 1.00 97.44 94 ARG A O 1
ATOM 743 N N . ASP A 1 95 ? 8.736 -9.664 -11.210 1.00 97.81 95 ASP A N 1
ATOM 744 C CA . ASP A 1 95 ? 8.756 -10.190 -9.844 1.00 97.81 95 ASP A CA 1
ATOM 745 C C . ASP A 1 95 ? 8.891 -9.037 -8.848 1.00 97.81 95 ASP A C 1
ATOM 747 O O . ASP A 1 95 ? 8.149 -8.947 -7.874 1.00 97.81 95 ASP A O 1
ATOM 751 N N . LEU A 1 96 ? 9.769 -8.077 -9.143 1.00 97.69 96 LEU A N 1
ATOM 752 C CA . LEU A 1 96 ? 9.980 -6.897 -8.306 1.00 97.69 96 LEU A CA 1
ATOM 753 C C . LEU A 1 96 ? 8.754 -5.967 -8.297 1.00 97.69 96 LEU A C 1
ATOM 755 O O . LEU A 1 96 ? 8.374 -5.453 -7.244 1.00 97.69 96 LEU A O 1
ATOM 759 N N . CYS A 1 97 ? 8.073 -5.800 -9.435 1.00 98.44 97 CYS A N 1
ATOM 760 C CA . CYS A 1 97 ? 6.785 -5.104 -9.502 1.00 98.44 97 CYS A CA 1
ATOM 761 C C . CYS A 1 97 ? 5.712 -5.823 -8.668 1.00 98.44 97 CYS A C 1
ATOM 763 O O . CYS A 1 97 ? 4.922 -5.166 -7.990 1.00 98.44 97 CYS A O 1
ATOM 765 N N . SER A 1 98 ? 5.710 -7.159 -8.650 1.00 98.25 98 SER A N 1
ATOM 766 C CA . SER A 1 98 ? 4.840 -7.951 -7.774 1.00 98.25 98 SER A CA 1
ATOM 767 C C . SER A 1 98 ? 5.121 -7.663 -6.294 1.00 98.25 98 SER A C 1
ATOM 769 O O . SER A 1 98 ? 4.187 -7.384 -5.540 1.00 98.25 98 SER A O 1
ATOM 771 N N . ILE A 1 99 ? 6.393 -7.594 -5.881 1.00 97.56 99 ILE A N 1
ATOM 772 C CA . ILE A 1 99 ? 6.800 -7.240 -4.506 1.00 97.56 99 ILE A CA 1
ATOM 773 C C . ILE A 1 99 ? 6.326 -5.832 -4.092 1.00 97.56 99 ILE A C 1
ATOM 775 O O . ILE A 1 99 ? 5.994 -5.609 -2.923 1.00 97.56 99 ILE A O 1
ATOM 779 N N . MET A 1 100 ? 6.213 -4.881 -5.026 1.00 96.0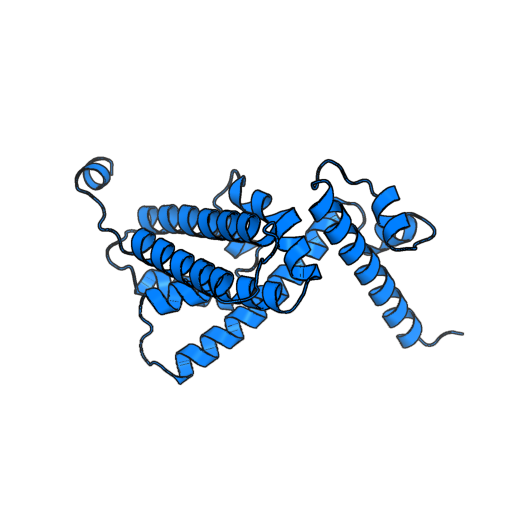0 100 MET A N 1
ATOM 780 C CA . MET A 1 100 ? 5.654 -3.550 -4.736 1.00 96.00 100 MET A CA 1
ATOM 781 C C . MET A 1 100 ? 4.149 -3.582 -4.416 1.00 96.00 100 MET A C 1
ATOM 783 O O . MET A 1 100 ? 3.654 -2.717 -3.691 1.00 96.00 100 MET A O 1
ATOM 787 N N . VAL A 1 101 ? 3.412 -4.551 -4.965 1.00 97.69 101 VAL A N 1
ATOM 788 C CA . VAL A 1 101 ? 1.940 -4.560 -5.006 1.00 97.69 101 VAL A CA 1
ATOM 789 C C . VAL A 1 101 ? 1.337 -5.580 -4.039 1.00 97.69 101 VAL A C 1
ATOM 791 O O . VAL A 1 101 ? 0.397 -5.279 -3.293 1.00 97.69 101 VAL A O 1
ATOM 794 N N . MET A 1 102 ? 1.873 -6.799 -4.050 1.00 98.25 102 MET A N 1
ATOM 795 C CA . MET A 1 102 ? 1.298 -7.964 -3.386 1.00 98.25 102 MET A CA 1
ATOM 796 C C . MET A 1 102 ? 1.210 -7.868 -1.859 1.00 98.25 102 MET A C 1
ATOM 798 O O . MET A 1 102 ? 0.189 -8.323 -1.339 1.00 98.25 102 MET A O 1
ATOM 802 N N . PRO A 1 103 ? 2.158 -7.255 -1.117 1.00 97.62 103 PRO A N 1
ATOM 803 C CA . PRO A 1 103 ? 2.031 -7.132 0.335 1.00 97.62 103 PRO A CA 1
ATOM 804 C C . PRO A 1 103 ? 0.715 -6.464 0.749 1.00 97.62 103 PRO A C 1
ATOM 806 O O . PRO A 1 103 ? -0.089 -7.037 1.485 1.00 97.62 103 PRO A O 1
ATOM 809 N N . THR A 1 104 ? 0.439 -5.290 0.180 1.00 96.06 104 THR A N 1
ATOM 810 C CA . THR A 1 104 ? -0.787 -4.519 0.418 1.00 96.06 104 THR A CA 1
ATOM 811 C C . THR A 1 104 ? -2.032 -5.290 -0.023 1.00 96.06 104 THR A C 1
ATOM 813 O O . THR A 1 104 ? -3.033 -5.319 0.696 1.00 96.06 104 THR A O 1
ATOM 816 N N . TYR A 1 105 ? -1.978 -5.939 -1.192 1.00 98.12 105 TYR A N 1
ATOM 817 C CA . TYR A 1 105 ? -3.098 -6.715 -1.725 1.00 98.12 105 TYR A CA 1
ATOM 818 C C . TYR A 1 105 ? -3.472 -7.898 -0.820 1.00 98.12 105 TYR A C 1
ATOM 820 O O . TYR A 1 105 ? -4.646 -8.080 -0.491 1.00 98.12 105 TYR A O 1
ATOM 828 N N . LEU A 1 106 ? -2.483 -8.685 -0.386 1.00 98.31 106 LEU A N 1
ATOM 829 C CA . LEU A 1 106 ? -2.689 -9.856 0.466 1.00 98.31 106 LEU A CA 1
ATOM 830 C C . LEU A 1 106 ? -3.194 -9.459 1.856 1.00 98.31 106 LEU A C 1
ATOM 832 O O . LEU A 1 106 ? -4.147 -10.064 2.351 1.00 98.31 106 LEU A O 1
ATOM 836 N N . LEU A 1 107 ? -2.635 -8.400 2.449 1.00 97.88 107 LEU A N 1
ATOM 837 C CA . LEU A 1 107 ? -3.094 -7.874 3.738 1.00 97.88 107 LEU A CA 1
ATOM 838 C C . LEU A 1 107 ? -4.550 -7.391 3.668 1.00 97.88 107 LEU A C 1
ATOM 840 O O . LEU A 1 107 ? -5.354 -7.717 4.537 1.00 97.88 107 LEU A O 1
ATOM 844 N N . ALA A 1 108 ? -4.938 -6.685 2.604 1.00 97.12 108 ALA A N 1
ATOM 845 C CA . ALA A 1 108 ? -6.315 -6.222 2.413 1.00 97.12 108 ALA A CA 1
ATOM 846 C C . ALA A 1 108 ? -7.313 -7.337 2.045 1.00 97.12 108 ALA A C 1
ATOM 848 O O . ALA A 1 108 ? -8.525 -7.219 2.302 1.00 97.12 108 ALA A O 1
ATOM 849 N N . LYS A 1 109 ? -6.814 -8.418 1.430 1.00 96.94 109 LYS A N 1
ATOM 850 C CA . LYS A 1 109 ? -7.565 -9.656 1.191 1.00 96.94 109 LYS A CA 1
ATOM 851 C C . LYS A 1 109 ? -7.859 -10.376 2.506 1.00 96.94 109 LYS A C 1
ATOM 853 O O . LYS A 1 109 ? -8.993 -10.814 2.689 1.00 96.94 109 LYS A O 1
ATOM 858 N N . ALA A 1 110 ? -6.886 -10.436 3.414 1.00 97.31 110 ALA A N 1
ATOM 859 C CA . ALA A 1 110 ? -6.999 -11.125 4.698 1.00 97.31 110 ALA A CA 1
ATOM 860 C C . ALA A 1 110 ? -7.738 -10.314 5.782 1.00 97.31 110 ALA A C 1
ATOM 862 O O . ALA A 1 110 ? -8.546 -10.875 6.520 1.00 97.31 110 ALA A O 1
ATOM 863 N N . ASP A 1 111 ? -7.504 -9.001 5.874 1.00 96.00 111 ASP A N 1
ATOM 864 C CA . ASP A 1 111 ? -8.018 -8.146 6.950 1.00 96.00 111 ASP A CA 1
ATOM 865 C C . ASP A 1 111 ? -8.867 -6.980 6.416 1.00 96.00 111 ASP A C 1
ATOM 867 O O . ASP A 1 111 ? -8.406 -6.048 5.749 1.00 96.00 111 ASP A O 1
ATOM 871 N N . THR A 1 112 ? -10.149 -6.983 6.788 1.00 93.94 112 THR A N 1
ATOM 872 C CA . THR A 1 112 ? -11.075 -5.888 6.458 1.00 93.94 112 THR A CA 1
ATOM 873 C C . THR A 1 112 ? -10.696 -4.554 7.108 1.00 93.94 112 THR A C 1
ATOM 875 O O . THR A 1 112 ? -11.057 -3.506 6.570 1.00 93.94 112 THR A O 1
ATOM 878 N N . LYS A 1 113 ? -9.970 -4.551 8.233 1.00 94.12 113 LYS A N 1
ATOM 879 C CA . LYS A 1 113 ? -9.474 -3.318 8.860 1.00 94.12 113 LYS A CA 1
ATOM 880 C C . LYS A 1 113 ? -8.324 -2.725 8.044 1.00 94.12 113 LYS A C 1
ATOM 882 O O . LYS A 1 113 ? -8.364 -1.536 7.740 1.00 94.12 113 LYS A O 1
ATOM 887 N N . PHE A 1 114 ? -7.384 -3.551 7.577 1.00 95.88 114 PHE A N 1
ATOM 888 C CA . PHE A 1 114 ? -6.348 -3.120 6.629 1.00 95.88 114 PHE A CA 1
ATOM 889 C C . PHE A 1 114 ? -6.960 -2.533 5.347 1.00 95.88 114 PHE A C 1
ATOM 891 O O . PHE A 1 114 ? -6.547 -1.481 4.863 1.00 95.88 114 PHE A O 1
ATOM 898 N N . ARG A 1 115 ? -8.035 -3.144 4.838 1.00 95.38 115 ARG A N 1
ATOM 899 C CA . ARG A 1 115 ? -8.787 -2.586 3.704 1.00 95.38 115 ARG A CA 1
ATOM 900 C C . ARG A 1 115 ? -9.351 -1.189 3.987 1.00 95.38 115 ARG A C 1
ATOM 902 O O . ARG A 1 115 ? -9.270 -0.322 3.123 1.00 95.38 115 ARG A O 1
ATOM 909 N N . ARG A 1 116 ? -9.912 -0.946 5.179 1.00 95.06 116 ARG A N 1
ATOM 910 C CA . ARG A 1 116 ? -10.395 0.392 5.582 1.00 95.06 116 ARG A CA 1
ATOM 911 C C . ARG A 1 116 ? -9.259 1.408 5.611 1.00 95.06 116 ARG A C 1
ATOM 913 O O . ARG A 1 116 ? -9.451 2.528 5.150 1.00 95.06 116 ARG A O 1
ATOM 920 N N . HIS A 1 117 ? -8.081 1.005 6.080 1.00 94.88 117 HIS A N 1
ATOM 921 C CA . HIS A 1 117 ? -6.895 1.850 6.024 1.00 94.88 117 HIS A CA 1
ATOM 922 C C . HIS A 1 117 ? -6.557 2.256 4.575 1.00 94.88 117 HIS A C 1
ATOM 924 O O . HIS A 1 117 ? -6.453 3.446 4.294 1.00 94.88 117 HIS A O 1
ATOM 930 N N . ILE A 1 118 ? -6.516 1.318 3.622 1.00 94.69 118 ILE A N 1
ATOM 931 C CA . ILE A 1 118 ? -6.290 1.652 2.200 1.00 94.69 118 ILE A CA 1
ATOM 932 C C . ILE A 1 118 ? -7.331 2.660 1.683 1.00 94.69 118 ILE A C 1
ATOM 934 O O . ILE A 1 118 ? -6.981 3.647 1.034 1.00 94.69 118 ILE A O 1
ATOM 938 N N . ILE A 1 119 ? -8.612 2.445 1.994 1.00 94.31 119 ILE A N 1
ATOM 939 C CA . ILE A 1 119 ? -9.699 3.353 1.595 1.00 94.31 119 ILE A CA 1
ATOM 940 C C . ILE A 1 119 ? -9.467 4.760 2.162 1.00 94.31 119 ILE A C 1
ATOM 942 O O . ILE A 1 119 ? -9.606 5.741 1.434 1.00 94.31 119 ILE A O 1
ATOM 946 N N . GLY A 1 120 ? -9.121 4.859 3.446 1.00 90.75 120 GLY A N 1
ATOM 947 C CA . GLY A 1 120 ? -8.959 6.128 4.152 1.00 90.75 120 GLY A CA 1
ATOM 948 C C . GLY A 1 120 ? -7.693 6.910 3.795 1.00 90.75 120 GLY A C 1
ATOM 949 O O . GLY A 1 120 ? -7.719 8.136 3.856 1.00 90.75 120 GLY A O 1
ATOM 950 N N . PHE A 1 121 ? -6.610 6.222 3.416 1.00 89.69 121 PHE A N 1
ATOM 951 C CA . PHE A 1 121 ? -5.267 6.814 3.335 1.00 89.69 121 PHE A CA 1
ATOM 952 C C . PHE A 1 121 ? -4.589 6.717 1.957 1.00 89.69 121 PHE A C 1
ATOM 954 O O . PHE A 1 121 ? -3.548 7.337 1.752 1.00 89.69 121 PHE A O 1
ATOM 961 N N . SER A 1 122 ? -5.170 6.015 0.975 1.00 87.06 122 SER A N 1
ATOM 962 C CA . SER A 1 122 ? -4.619 5.937 -0.399 1.00 87.06 122 SER A CA 1
ATOM 963 C C . SER A 1 122 ? -4.395 7.311 -1.046 1.00 87.06 122 SER A C 1
ATOM 965 O O . SER A 1 122 ? -3.399 7.540 -1.728 1.00 87.06 122 SER A O 1
ATOM 967 N N . HIS A 1 123 ? -5.274 8.280 -0.790 1.00 83.50 123 HIS A N 1
ATOM 968 C CA . HIS A 1 123 ? -5.123 9.621 -1.360 1.00 83.50 123 HIS A CA 1
ATOM 969 C C . HIS A 1 123 ? -3.969 10.416 -0.733 1.00 83.50 123 HIS A C 1
ATOM 971 O O . HIS A 1 123 ? -3.445 11.321 -1.374 1.00 83.50 123 HIS A O 1
ATOM 977 N N . THR A 1 124 ? -3.523 10.076 0.481 1.00 84.44 124 THR A N 1
ATOM 978 C CA . THR A 1 124 ? -2.436 10.796 1.165 1.00 84.44 124 THR A CA 1
ATOM 979 C C . THR A 1 124 ? -1.114 10.682 0.409 1.00 84.44 124 THR A C 1
ATOM 981 O O . THR A 1 124 ? -0.374 11.657 0.312 1.00 84.44 124 THR A O 1
ATOM 984 N N . ILE A 1 125 ? -0.824 9.507 -0.159 1.00 82.69 125 ILE A N 1
ATOM 985 C CA . ILE A 1 125 ? 0.362 9.309 -1.002 1.00 82.69 125 ILE A CA 1
ATOM 986 C C . ILE A 1 125 ? 0.139 9.915 -2.389 1.00 82.69 125 ILE A C 1
ATOM 988 O O . ILE A 1 125 ? 1.033 10.564 -2.927 1.00 82.69 125 ILE A O 1
ATOM 992 N N . ALA A 1 126 ? -1.062 9.757 -2.951 1.00 82.44 126 ALA A N 1
ATOM 993 C CA . ALA A 1 126 ? -1.403 10.289 -4.268 1.00 82.44 126 ALA A CA 1
ATOM 994 C C . ALA A 1 126 ? -1.272 11.818 -4.354 1.00 82.44 126 ALA A C 1
ATOM 996 O O . ALA A 1 126 ? -0.795 12.331 -5.364 1.00 82.44 126 ALA A O 1
ATOM 997 N N . LEU A 1 127 ? -1.656 12.524 -3.287 1.00 84.69 127 LEU A N 1
ATOM 998 C CA . LEU A 1 127 ? -1.689 13.986 -3.193 1.00 84.69 127 LEU A CA 1
ATOM 999 C C . LEU A 1 127 ? -0.488 14.571 -2.440 1.00 84.69 127 LEU A C 1
ATOM 1001 O O . LEU A 1 127 ? -0.480 15.751 -2.110 1.00 84.69 127 LEU A O 1
ATOM 1005 N N . ALA A 1 128 ? 0.528 13.760 -2.139 1.00 83.44 128 ALA A N 1
ATOM 1006 C CA . ALA A 1 128 ? 1.738 14.257 -1.503 1.00 83.44 128 ALA A CA 1
ATOM 1007 C C . ALA A 1 128 ? 2.421 15.316 -2.385 1.00 83.44 128 ALA A C 1
ATOM 1009 O O . ALA A 1 128 ? 2.718 15.025 -3.543 1.00 83.44 128 ALA A O 1
ATOM 1010 N N . GLU A 1 129 ? 2.697 16.496 -1.825 1.00 84.06 129 GLU A N 1
ATOM 1011 C CA . GLU A 1 129 ? 3.480 17.546 -2.496 1.00 84.06 129 GLU A CA 1
ATOM 1012 C C . GLU A 1 129 ? 4.934 17.103 -2.709 1.00 84.06 129 GLU A C 1
ATOM 1014 O O . GLU A 1 129 ? 5.481 17.257 -3.797 1.00 84.06 129 GLU A O 1
ATOM 1019 N N . ASP A 1 130 ? 5.531 16.460 -1.702 1.00 86.88 130 ASP A N 1
ATOM 1020 C CA . ASP A 1 130 ? 6.875 15.889 -1.815 1.00 86.88 130 ASP A CA 1
ATOM 1021 C C . ASP A 1 130 ? 6.888 14.577 -2.613 1.00 86.88 130 ASP A C 1
ATOM 1023 O O . ASP A 1 130 ? 5.854 13.937 -2.836 1.00 86.88 130 ASP A O 1
ATOM 1027 N N . SER A 1 131 ? 8.094 14.124 -2.964 1.00 87.69 131 SER A N 1
ATOM 1028 C CA . SER A 1 131 ? 8.330 12.811 -3.572 1.00 87.69 131 SER A CA 1
ATOM 1029 C C . SER A 1 131 ? 7.654 11.694 -2.764 1.00 87.69 131 SER A C 1
ATOM 1031 O O . SER A 1 131 ? 7.917 11.497 -1.573 1.00 87.69 131 SER A O 1
ATOM 1033 N N . ALA A 1 132 ? 6.783 10.943 -3.437 1.00 87.94 132 ALA A N 1
ATOM 1034 C CA . ALA A 1 132 ? 6.148 9.751 -2.907 1.00 87.94 132 ALA A CA 1
ATOM 1035 C C . ALA A 1 132 ? 7.199 8.682 -2.577 1.00 87.94 132 ALA A C 1
ATOM 1037 O O . ALA A 1 132 ? 7.079 8.038 -1.537 1.00 87.94 132 ALA A O 1
ATOM 1038 N N . LEU A 1 133 ? 8.256 8.556 -3.389 1.00 86.81 133 LEU A N 1
ATOM 1039 C CA . LEU A 1 133 ? 9.400 7.682 -3.122 1.00 86.81 133 LEU A CA 1
ATOM 1040 C C . LEU A 1 133 ? 10.086 8.038 -1.797 1.00 86.81 133 LEU A C 1
ATOM 1042 O O . LEU A 1 133 ? 10.266 7.170 -0.941 1.00 86.81 133 LEU A O 1
ATOM 1046 N N . SER A 1 134 ? 10.399 9.316 -1.578 1.00 85.94 134 SER A N 1
ATOM 1047 C CA . SER A 1 134 ? 10.992 9.764 -0.312 1.00 85.94 134 SER A CA 1
ATOM 1048 C C . SER A 1 134 ? 10.050 9.553 0.876 1.00 85.94 134 SER A C 1
ATOM 1050 O O . SER A 1 134 ? 10.494 9.132 1.946 1.00 85.94 134 SER A O 1
ATOM 1052 N N . LYS A 1 135 ? 8.740 9.791 0.707 1.00 82.88 135 LYS A N 1
ATOM 1053 C CA . LYS A 1 135 ? 7.751 9.563 1.774 1.00 82.88 135 LYS A CA 1
ATOM 1054 C C . LYS A 1 135 ? 7.656 8.098 2.170 1.00 82.88 135 LYS A C 1
ATOM 1056 O O . LYS A 1 135 ? 7.652 7.809 3.368 1.00 82.88 135 LYS A O 1
ATOM 1061 N N . VAL A 1 136 ? 7.600 7.181 1.200 1.00 79.94 136 VAL A N 1
ATOM 1062 C CA . VAL A 1 136 ? 7.530 5.750 1.521 1.00 79.94 136 VAL A CA 1
ATOM 1063 C C . VAL A 1 136 ? 8.829 5.241 2.139 1.00 79.94 136 VAL A C 1
ATOM 1065 O O . VAL A 1 136 ? 8.757 4.432 3.059 1.00 79.94 136 VAL A O 1
ATOM 1068 N N . GLY A 1 137 ? 9.984 5.752 1.701 1.00 73.75 137 GLY A N 1
ATOM 1069 C CA . GLY A 1 137 ? 11.294 5.376 2.235 1.00 73.75 137 GLY A CA 1
ATOM 1070 C C . GLY A 1 137 ? 11.546 5.869 3.662 1.00 73.75 137 GLY A C 1
ATOM 1071 O O . GLY A 1 137 ? 11.992 5.092 4.498 1.00 73.75 137 GLY A O 1
ATOM 1072 N N . GLY A 1 138 ? 11.241 7.137 3.961 1.00 67.69 138 GLY A N 1
ATOM 1073 C CA . GLY A 1 138 ? 11.591 7.746 5.252 1.00 67.69 138 GLY A CA 1
ATOM 1074 C C . GLY A 1 138 ? 10.580 7.527 6.383 1.00 67.69 138 GLY A C 1
ATOM 1075 O O . GLY A 1 138 ? 10.975 7.430 7.538 1.00 67.69 138 GLY A O 1
ATOM 1076 N N . HIS A 1 139 ? 9.279 7.482 6.076 1.00 59.50 139 HIS A N 1
ATOM 1077 C CA . HIS A 1 139 ? 8.210 7.419 7.091 1.00 59.50 139 HIS A CA 1
ATOM 1078 C C . HIS A 1 139 ? 7.067 6.456 6.712 1.00 59.50 139 HIS A C 1
ATOM 1080 O O . HIS A 1 139 ? 6.035 6.413 7.388 1.00 59.50 139 HIS A O 1
ATOM 1086 N N . GLY A 1 140 ? 7.212 5.716 5.609 1.00 61.31 140 GLY A N 1
ATOM 1087 C CA . GLY A 1 140 ? 6.186 4.829 5.068 1.00 61.31 140 GLY A CA 1
ATOM 1088 C C . GLY A 1 140 ? 6.504 3.345 5.233 1.00 61.31 140 GLY A C 1
ATOM 1089 O O . GLY A 1 140 ? 7.370 2.942 6.004 1.00 61.31 140 GLY A O 1
ATOM 1090 N N . GLY A 1 141 ? 5.809 2.507 4.462 1.00 61.69 141 GLY A N 1
ATOM 1091 C CA . GLY A 1 141 ? 6.051 1.064 4.395 1.00 61.69 141 GLY A CA 1
ATOM 1092 C C . GLY A 1 141 ? 7.349 0.671 3.685 1.00 61.69 141 GLY A C 1
ATOM 1093 O O . GLY A 1 141 ? 7.421 -0.456 3.212 1.00 61.69 141 GLY A O 1
ATOM 1094 N N . GLY A 1 142 ? 8.314 1.582 3.518 1.00 69.94 142 GLY A N 1
ATOM 1095 C CA . GLY A 1 142 ? 9.636 1.330 2.947 1.00 69.94 142 GLY A CA 1
ATOM 1096 C C . GLY A 1 142 ? 10.438 0.408 3.853 1.00 69.94 142 GLY A C 1
ATOM 1097 O O . GLY A 1 142 ? 10.462 -0.788 3.595 1.00 69.94 142 GLY A O 1
ATOM 1098 N N . GLY A 1 143 ? 11.032 0.935 4.925 1.00 84.25 143 GLY A N 1
ATOM 1099 C CA . GLY A 1 143 ? 11.840 0.139 5.858 1.00 84.25 143 GLY A CA 1
ATOM 1100 C C . GLY A 1 143 ? 12.930 -0.688 5.171 1.00 84.25 143 GLY A C 1
ATOM 1101 O O . GLY A 1 143 ? 13.304 -0.415 4.031 1.00 84.25 143 GLY A O 1
ATOM 1102 N N . GLU A 1 144 ? 13.424 -1.722 5.846 1.00 89.44 144 GLU A N 1
ATOM 1103 C CA . GLU A 1 144 ? 14.489 -2.581 5.311 1.00 89.44 144 GLU A CA 1
ATOM 1104 C C . GLU A 1 144 ? 14.055 -3.321 4.037 1.00 89.44 144 GLU A C 1
ATOM 1106 O O . GLU A 1 144 ? 14.711 -3.217 3.000 1.00 89.44 144 GLU A O 1
ATOM 1111 N N . SER A 1 145 ? 12.887 -3.972 4.057 1.00 93.62 145 SER A N 1
ATOM 1112 C CA . SER A 1 145 ? 12.388 -4.729 2.900 1.00 93.62 145 SER A CA 1
ATOM 1113 C C . SER A 1 145 ? 12.095 -3.844 1.683 1.00 93.62 145 SER A C 1
ATOM 1115 O O . SER A 1 145 ? 12.228 -4.272 0.537 1.00 93.62 145 SER A O 1
ATOM 1117 N N . GLY A 1 146 ? 11.699 -2.588 1.890 1.00 92.12 146 GLY A N 1
ATOM 1118 C CA . GLY A 1 146 ? 11.513 -1.610 0.818 1.00 92.12 146 GLY A CA 1
ATOM 1119 C C . GLY A 1 146 ? 12.809 -1.038 0.274 1.00 92.12 146 GLY A C 1
ATOM 1120 O O . GLY A 1 146 ? 12.877 -0.820 -0.933 1.00 92.12 146 GLY A O 1
ATOM 1121 N N . MET A 1 147 ? 13.826 -0.833 1.117 1.00 91.62 147 MET A N 1
ATOM 1122 C CA . MET A 1 147 ? 15.165 -0.466 0.646 1.00 91.62 147 MET A CA 1
ATOM 1123 C C . MET A 1 147 ? 15.729 -1.566 -0.253 1.00 91.62 147 MET A C 1
ATOM 1125 O O . MET A 1 147 ? 16.065 -1.275 -1.398 1.00 91.62 147 MET A O 1
ATOM 1129 N N . LEU A 1 148 ? 15.682 -2.827 0.192 1.00 93.62 148 LEU A N 1
ATOM 1130 C CA . LEU A 1 148 ? 16.112 -3.974 -0.614 1.00 93.62 148 LEU A CA 1
ATOM 1131 C C . LEU A 1 148 ? 15.338 -4.068 -1.941 1.00 93.62 148 LEU A C 1
ATOM 1133 O O . LEU A 1 148 ? 15.930 -4.207 -3.009 1.00 93.62 148 LEU A O 1
ATOM 1137 N N . THR A 1 149 ? 14.010 -3.905 -1.907 1.00 94.94 149 THR A N 1
ATOM 1138 C CA . THR A 1 149 ? 13.195 -3.868 -3.138 1.00 94.94 149 THR A CA 1
ATOM 1139 C C . THR A 1 149 ? 13.639 -2.739 -4.073 1.00 94.94 149 THR A C 1
ATOM 1141 O O . THR A 1 149 ? 13.722 -2.933 -5.284 1.00 94.94 149 THR A O 1
ATOM 1144 N N . GLY A 1 150 ? 13.938 -1.558 -3.525 1.00 93.94 150 GLY A N 1
ATOM 1145 C CA . GLY A 1 150 ? 14.419 -0.405 -4.282 1.00 93.94 150 GLY A CA 1
ATOM 1146 C C . GLY A 1 150 ? 15.794 -0.627 -4.915 1.00 93.94 150 GLY A C 1
ATOM 1147 O O . GLY A 1 150 ? 16.007 -0.209 -6.052 1.00 93.94 150 GLY A O 1
ATOM 1148 N N . GLU A 1 151 ? 16.706 -1.308 -4.224 1.00 93.88 151 GLU A N 1
ATOM 1149 C CA . GLU A 1 151 ? 18.023 -1.685 -4.748 1.00 93.88 151 GLU A CA 1
ATOM 1150 C C . GLU A 1 151 ? 17.899 -2.678 -5.908 1.00 93.88 151 GLU A C 1
ATOM 1152 O O . GLU A 1 151 ? 18.472 -2.459 -6.980 1.00 93.88 151 GLU A O 1
ATOM 1157 N N . LEU A 1 152 ? 17.080 -3.720 -5.738 1.00 95.75 152 LEU A N 1
ATOM 1158 C CA . LEU A 1 152 ? 16.806 -4.708 -6.783 1.00 95.75 152 LEU A CA 1
ATOM 1159 C C . LEU A 1 152 ? 16.149 -4.060 -8.012 1.00 95.75 152 LEU A C 1
ATOM 1161 O O . LEU A 1 152 ? 16.560 -4.320 -9.144 1.00 95.75 152 LEU A O 1
ATOM 1165 N N . LEU A 1 153 ? 15.173 -3.167 -7.805 1.00 96.50 153 LEU A N 1
ATOM 1166 C CA . LEU A 1 153 ? 14.535 -2.407 -8.887 1.00 96.50 153 LEU A CA 1
ATOM 1167 C C . LEU A 1 153 ? 15.539 -1.518 -9.617 1.00 96.50 153 LEU A C 1
ATOM 1169 O O . LEU A 1 153 ? 15.556 -1.490 -10.849 1.00 96.50 153 LEU A O 1
ATOM 1173 N N . ARG A 1 154 ? 16.406 -0.814 -8.880 1.00 96.06 154 ARG A N 1
ATOM 1174 C CA . ARG A 1 154 ? 17.437 0.036 -9.480 1.00 96.06 154 ARG A CA 1
ATOM 1175 C C . ARG A 1 154 ? 18.383 -0.779 -10.357 1.00 96.06 154 ARG A C 1
ATOM 1177 O O . ARG A 1 154 ? 18.694 -0.333 -11.465 1.00 96.06 154 ARG A O 1
ATOM 1184 N N . ALA A 1 155 ? 18.801 -1.954 -9.884 1.00 95.75 155 ALA A N 1
ATOM 1185 C CA . ALA A 1 155 ? 19.664 -2.878 -10.615 1.00 95.75 155 ALA A CA 1
ATOM 1186 C C . ALA A 1 155 ? 18.981 -3.469 -11.863 1.00 95.75 155 ALA A C 1
ATOM 1188 O O . ALA A 1 155 ? 19.631 -3.651 -12.892 1.00 95.75 155 ALA A O 1
ATOM 1189 N N . ALA A 1 156 ? 17.668 -3.717 -11.806 1.00 96.44 156 ALA A N 1
ATOM 1190 C CA . ALA A 1 156 ? 16.875 -4.202 -12.937 1.00 96.44 156 ALA A CA 1
ATOM 1191 C C . ALA A 1 156 ? 16.606 -3.129 -14.014 1.00 96.44 156 ALA A C 1
ATOM 1193 O O . ALA A 1 156 ? 16.189 -3.461 -15.125 1.00 96.44 156 ALA A O 1
ATOM 1194 N N . LEU A 1 157 ? 16.861 -1.849 -13.718 1.00 97.31 157 LEU A N 1
ATOM 1195 C CA . LEU A 1 157 ? 16.551 -0.708 -14.589 1.00 97.31 157 LEU A CA 1
ATOM 1196 C C . LEU A 1 157 ? 17.805 0.112 -14.968 1.00 97.31 157 LEU A C 1
ATOM 1198 O O . LEU A 1 157 ? 17.836 1.331 -14.773 1.00 97.31 157 LEU A O 1
ATOM 1202 N N . PRO A 1 158 ? 18.854 -0.503 -15.554 1.00 96.69 158 PRO A N 1
ATOM 1203 C CA . PRO A 1 158 ? 20.115 0.186 -15.848 1.00 96.69 158 PRO A CA 1
ATOM 1204 C C . PRO A 1 158 ? 19.989 1.255 -16.944 1.00 96.69 158 PRO A C 1
ATOM 1206 O O . PRO A 1 158 ? 20.834 2.135 -17.052 1.00 96.69 158 PRO A O 1
ATOM 1209 N N . HIS A 1 159 ? 18.929 1.198 -17.754 1.00 95.94 159 HIS A N 1
ATOM 1210 C CA . HIS A 1 159 ? 18.661 2.164 -18.821 1.00 95.94 159 HIS A CA 1
ATOM 1211 C C . HIS A 1 159 ? 18.153 3.523 -18.305 1.00 95.94 159 HIS A C 1
ATOM 1213 O O . HIS A 1 159 ? 18.071 4.476 -19.082 1.00 95.94 159 HIS A O 1
ATOM 1219 N N . LEU A 1 160 ? 17.786 3.613 -17.021 1.00 96.94 160 LEU A N 1
ATOM 1220 C CA . LEU A 1 160 ? 17.372 4.851 -16.367 1.00 96.94 160 LEU A CA 1
ATOM 1221 C C . LEU A 1 160 ? 18.545 5.449 -15.596 1.00 96.94 160 LEU A C 1
ATOM 1223 O O . LEU A 1 160 ? 19.198 4.769 -14.799 1.00 96.94 160 LEU A O 1
ATOM 1227 N N . ASP A 1 161 ? 18.780 6.741 -15.799 1.00 95.50 161 ASP A N 1
ATOM 1228 C CA . ASP A 1 161 ? 19.592 7.529 -14.880 1.00 95.50 161 ASP A CA 1
ATOM 1229 C C . ASP A 1 161 ? 18.807 7.852 -13.601 1.00 95.50 161 ASP A C 1
ATOM 1231 O O . ASP A 1 161 ? 17.607 7.588 -13.494 1.00 95.50 161 ASP A O 1
ATOM 1235 N N . GLU A 1 162 ? 19.497 8.400 -12.603 1.00 94.00 162 GLU A N 1
ATOM 1236 C CA . GLU A 1 162 ? 18.917 8.617 -11.276 1.00 94.00 162 GLU A CA 1
ATOM 1237 C C . GLU A 1 162 ? 17.675 9.534 -11.289 1.00 94.00 162 GLU A C 1
ATOM 1239 O O . GLU A 1 162 ? 16.667 9.157 -10.683 1.00 94.00 162 GLU A O 1
ATOM 1244 N N . PRO A 1 163 ? 17.654 10.680 -12.005 1.00 94.00 163 PRO A N 1
ATOM 1245 C CA . PRO A 1 163 ? 16.453 11.510 -12.079 1.00 94.00 163 PRO A CA 1
ATOM 1246 C C . PRO A 1 163 ? 15.266 10.789 -12.731 1.00 94.00 163 PRO A C 1
ATOM 1248 O O . PRO A 1 163 ? 14.153 10.849 -12.205 1.00 94.00 163 PRO A O 1
ATOM 1251 N N . ALA A 1 164 ? 15.487 10.065 -13.838 1.00 95.56 164 ALA A N 1
ATOM 1252 C CA . ALA A 1 164 ? 14.408 9.337 -14.506 1.00 95.56 164 ALA A CA 1
ATOM 1253 C C . ALA A 1 164 ? 13.887 8.176 -13.651 1.00 95.56 164 ALA A C 1
ATOM 1255 O O . ALA A 1 164 ? 12.676 7.957 -13.595 1.00 95.56 164 ALA A O 1
ATOM 1256 N N . TYR A 1 165 ? 14.778 7.456 -12.961 1.00 96.62 165 TYR A N 1
ATOM 1257 C CA . TYR A 1 165 ? 14.399 6.396 -12.031 1.00 96.62 165 TYR A CA 1
ATOM 1258 C C . TYR A 1 165 ? 13.505 6.940 -10.913 1.00 96.62 165 TYR A C 1
ATOM 1260 O O . TYR A 1 165 ? 12.399 6.437 -10.718 1.00 96.62 165 TYR A O 1
ATOM 1268 N N . ARG A 1 166 ? 13.926 8.017 -10.236 1.00 94.81 166 ARG A N 1
ATOM 1269 C CA . ARG A 1 166 ? 13.139 8.643 -9.160 1.00 94.81 166 ARG A CA 1
ATOM 1270 C C . ARG A 1 166 ? 11.770 9.102 -9.637 1.00 94.81 166 ARG A C 1
ATOM 1272 O O . ARG A 1 166 ? 10.773 8.779 -8.998 1.00 94.81 166 ARG A O 1
ATOM 1279 N N . GLN A 1 167 ? 11.709 9.789 -10.777 1.00 94.94 167 GLN A N 1
ATOM 1280 C CA . GLN A 1 167 ? 10.445 10.271 -11.329 1.00 94.94 167 GLN A CA 1
ATOM 1281 C C . GLN A 1 167 ? 9.497 9.117 -11.680 1.00 94.94 167 GLN A C 1
ATOM 1283 O O . GLN A 1 167 ? 8.309 9.176 -11.364 1.00 94.94 167 GLN A O 1
ATOM 1288 N N . ARG A 1 168 ? 10.001 8.038 -12.292 1.00 97.12 168 ARG A N 1
ATOM 1289 C CA . ARG A 1 168 ? 9.174 6.861 -12.591 1.00 97.12 168 ARG A CA 1
ATOM 1290 C C . ARG A 1 168 ? 8.716 6.139 -11.336 1.00 97.12 168 ARG A C 1
ATOM 1292 O O . ARG A 1 168 ? 7.557 5.745 -11.274 1.00 97.12 168 ARG A O 1
ATOM 1299 N N . MET A 1 169 ? 9.577 6.012 -10.333 1.00 96.06 169 MET A N 1
ATOM 1300 C CA . MET A 1 169 ? 9.201 5.435 -9.045 1.00 96.06 169 MET A CA 1
ATOM 1301 C C . MET A 1 169 ? 8.138 6.276 -8.333 1.00 96.06 169 MET A C 1
ATOM 1303 O O . MET A 1 169 ? 7.196 5.716 -7.778 1.00 96.06 169 MET A O 1
ATOM 1307 N N . ASP A 1 170 ? 8.223 7.606 -8.406 1.00 95.56 170 ASP A N 1
ATOM 1308 C CA . ASP A 1 170 ? 7.187 8.501 -7.888 1.00 95.56 170 ASP A CA 1
ATOM 1309 C C . ASP A 1 170 ? 5.829 8.254 -8.554 1.00 95.56 170 ASP A C 1
ATOM 1311 O O . ASP A 1 170 ? 4.809 8.138 -7.867 1.00 95.56 170 ASP A O 1
ATOM 1315 N N . ILE A 1 171 ? 5.806 8.112 -9.881 1.00 96.62 171 ILE A N 1
ATOM 1316 C CA . ILE A 1 171 ? 4.575 7.804 -10.619 1.00 96.62 171 ILE A CA 1
ATOM 1317 C C . ILE A 1 171 ? 4.077 6.395 -10.268 1.00 96.62 171 ILE A C 1
ATOM 1319 O O . ILE A 1 171 ? 2.891 6.226 -9.990 1.00 96.62 171 ILE A O 1
ATOM 1323 N N . ALA A 1 172 ? 4.966 5.400 -10.220 1.00 97.06 172 ALA A N 1
ATOM 1324 C CA . ALA A 1 172 ? 4.644 4.014 -9.884 1.00 97.06 172 ALA A CA 1
ATOM 1325 C C . ALA A 1 172 ? 3.989 3.900 -8.498 1.00 97.06 172 ALA A C 1
ATOM 1327 O O . ALA A 1 172 ? 2.930 3.292 -8.352 1.00 97.06 172 ALA A O 1
ATOM 1328 N N . ILE A 1 173 ? 4.570 4.540 -7.479 1.00 94.50 173 ILE A N 1
ATOM 1329 C CA . ILE A 1 173 ? 4.054 4.517 -6.104 1.00 94.50 173 ILE A CA 1
ATOM 1330 C C . ILE A 1 173 ? 2.678 5.187 -6.022 1.00 94.50 173 ILE A C 1
ATOM 1332 O O . ILE A 1 173 ? 1.767 4.653 -5.380 1.00 94.50 173 ILE A O 1
ATOM 1336 N N . ARG A 1 174 ? 2.495 6.334 -6.691 1.00 94.81 174 ARG A N 1
ATOM 1337 C CA . ARG A 1 174 ? 1.193 7.021 -6.741 1.00 94.81 174 ARG A CA 1
ATOM 1338 C C . ARG A 1 174 ? 0.147 6.172 -7.458 1.00 94.81 174 ARG A C 1
ATOM 1340 O O . ARG A 1 174 ? -0.959 6.027 -6.938 1.00 94.81 174 ARG A O 1
ATOM 1347 N N . LEU A 1 175 ? 0.507 5.562 -8.588 1.00 95.88 175 LEU A N 1
ATOM 1348 C CA . LEU A 1 175 ? -0.362 4.654 -9.334 1.00 95.88 175 LEU A CA 1
ATOM 1349 C C . LEU A 1 175 ? -0.804 3.473 -8.463 1.00 95.88 175 LEU A C 1
ATOM 1351 O O . LEU A 1 175 ? -2.004 3.237 -8.348 1.00 95.88 175 LEU A O 1
ATOM 1355 N N . CYS A 1 176 ? 0.129 2.789 -7.790 1.00 95.06 176 CYS A N 1
ATOM 1356 C CA . CYS A 1 176 ? -0.185 1.708 -6.852 1.00 95.06 176 CYS A CA 1
ATOM 1357 C C . CYS A 1 176 ? -1.179 2.152 -5.780 1.00 95.06 176 CYS A C 1
ATOM 1359 O O . CYS A 1 176 ? -2.169 1.465 -5.521 1.00 95.06 176 CYS A O 1
ATOM 1361 N N . SER A 1 177 ? -0.917 3.305 -5.158 1.00 93.56 177 SER A N 1
ATOM 1362 C CA . SER A 1 177 ? -1.734 3.816 -4.060 1.00 93.56 177 SER A CA 1
ATOM 1363 C C . SER A 1 177 ? -3.165 4.121 -4.509 1.00 93.56 177 SER A C 1
ATOM 1365 O O . SER A 1 177 ? -4.123 3.648 -3.891 1.00 93.56 177 SER A O 1
ATOM 1367 N N . VAL A 1 178 ? -3.323 4.833 -5.631 1.00 95.19 178 VAL A N 1
ATOM 1368 C CA . VAL A 1 178 ? -4.635 5.180 -6.198 1.00 95.19 178 VAL A CA 1
ATOM 1369 C C . VAL A 1 178 ? -5.371 3.940 -6.701 1.00 95.19 178 VAL A C 1
ATOM 1371 O O . VAL A 1 178 ? -6.552 3.768 -6.398 1.00 95.19 178 VAL A O 1
ATOM 1374 N N . ALA A 1 179 ? -4.693 3.047 -7.427 1.00 96.44 179 ALA A N 1
ATOM 1375 C CA . ALA A 1 179 ? -5.298 1.828 -7.957 1.00 96.44 179 ALA A CA 1
ATOM 1376 C C . ALA A 1 179 ? -5.828 0.926 -6.831 1.00 96.44 179 ALA A C 1
ATOM 1378 O O . ALA A 1 179 ? -6.978 0.488 -6.885 1.00 96.44 179 ALA A O 1
ATOM 1379 N N . MET A 1 180 ? -5.037 0.708 -5.773 1.00 96.50 180 MET A N 1
ATOM 1380 C CA . MET A 1 180 ? -5.464 -0.061 -4.596 1.00 96.50 180 MET A CA 1
ATOM 1381 C C . MET A 1 180 ? -6.597 0.623 -3.830 1.00 96.50 180 MET A C 1
ATOM 1383 O O . MET A 1 180 ? -7.540 -0.050 -3.414 1.00 96.50 180 MET A O 1
ATOM 1387 N N . GLY A 1 181 ? -6.539 1.950 -3.677 1.00 95.31 181 GLY A N 1
ATOM 1388 C CA . GLY A 1 181 ? -7.608 2.757 -3.085 1.00 95.31 181 GLY A CA 1
ATOM 1389 C C . GLY A 1 181 ? -8.942 2.592 -3.809 1.00 95.31 181 GLY A C 1
ATOM 1390 O O . GLY A 1 181 ? -9.965 2.303 -3.184 1.00 95.31 181 GLY A O 1
ATOM 1391 N N . ASN A 1 182 ? -8.916 2.715 -5.136 1.00 95.19 182 ASN A N 1
ATOM 1392 C CA . ASN A 1 182 ? -10.089 2.553 -5.989 1.00 95.19 182 ASN A CA 1
ATOM 1393 C C . ASN A 1 182 ? -10.622 1.120 -5.949 1.00 95.19 182 ASN A C 1
ATOM 1395 O O . ASN A 1 182 ? -11.826 0.927 -5.767 1.00 95.19 182 ASN A O 1
ATOM 1399 N N . HIS A 1 183 ? -9.744 0.116 -6.048 1.00 96.69 183 HIS A N 1
ATOM 1400 C CA . HIS A 1 183 ? -10.140 -1.290 -5.943 1.00 96.69 183 HIS A CA 1
ATOM 1401 C C . HIS A 1 183 ? -10.796 -1.590 -4.601 1.00 96.69 183 HIS A C 1
ATOM 1403 O O . HIS A 1 183 ? -11.857 -2.204 -4.560 1.00 96.69 183 HIS A O 1
ATOM 1409 N N . ALA A 1 184 ? -10.236 -1.087 -3.498 1.00 96.12 184 ALA A N 1
ATOM 1410 C CA . ALA A 1 184 ? -10.754 -1.329 -2.155 1.00 96.12 184 ALA A CA 1
ATOM 1411 C C . ALA A 1 184 ? -12.180 -0.807 -1.923 1.00 96.12 184 ALA A C 1
ATOM 1413 O O . ALA A 1 184 ? -12.872 -1.316 -1.037 1.00 96.12 184 ALA A O 1
ATOM 1414 N N . ARG A 1 185 ? -12.635 0.163 -2.724 1.00 94.19 185 ARG A N 1
ATOM 1415 C CA . ARG A 1 185 ? -13.998 0.716 -2.684 1.00 94.19 185 ARG A CA 1
ATOM 1416 C C . ARG A 1 185 ? -15.014 -0.098 -3.498 1.00 94.19 185 ARG A C 1
ATOM 1418 O O . ARG A 1 185 ? -16.212 0.152 -3.383 1.00 94.19 185 ARG A O 1
ATOM 1425 N N . GLN A 1 186 ? -14.576 -1.070 -4.299 1.00 94.12 186 GLN A N 1
ATOM 1426 C CA . GLN A 1 186 ? -15.468 -1.893 -5.118 1.00 94.12 186 GLN A CA 1
ATOM 1427 C C . GLN A 1 186 ? -16.204 -2.960 -4.290 1.00 94.12 186 GLN A C 1
ATOM 1429 O O . GLN A 1 186 ? -15.684 -3.503 -3.315 1.00 94.12 186 GLN A O 1
ATOM 1434 N N . LYS A 1 187 ? -17.416 -3.338 -4.723 1.00 87.69 187 LYS A N 1
ATOM 1435 C CA . LYS A 1 187 ? -18.282 -4.308 -4.019 1.00 87.69 187 LYS A CA 1
ATOM 1436 C C . LYS A 1 187 ? -17.616 -5.675 -3.79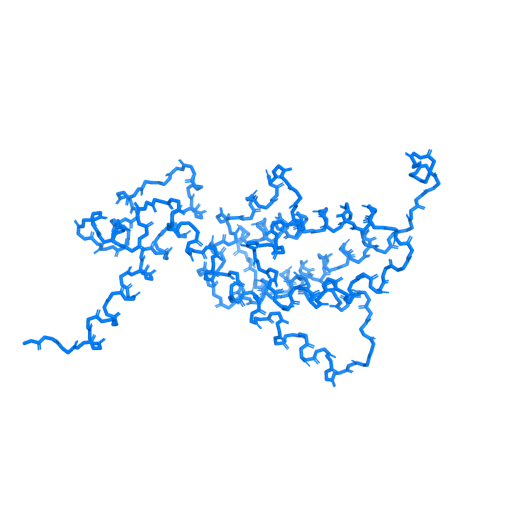2 1.00 87.69 187 LYS A C 1
ATOM 1438 O O . LYS A 1 187 ? -17.775 -6.262 -2.725 1.00 87.69 187 LYS A O 1
ATOM 1443 N N . ASN A 1 188 ? -16.850 -6.155 -4.773 1.00 87.62 188 ASN A N 1
ATOM 1444 C CA . ASN A 1 188 ? -16.159 -7.451 -4.735 1.00 87.62 188 ASN A CA 1
ATOM 1445 C C . ASN A 1 188 ? -14.637 -7.307 -4.564 1.00 87.62 188 ASN A C 1
ATOM 1447 O O . ASN A 1 188 ? -13.881 -8.197 -4.947 1.00 87.62 188 ASN A O 1
ATOM 1451 N N . ALA A 1 189 ? -14.179 -6.196 -3.976 1.00 92.75 189 ALA A N 1
ATOM 1452 C CA . ALA A 1 189 ? -12.762 -5.956 -3.735 1.00 92.75 189 ALA A CA 1
ATOM 1453 C C . ALA A 1 189 ? -12.104 -7.134 -2.995 1.00 92.75 189 ALA A C 1
ATOM 1455 O O . ALA A 1 189 ? -12.620 -7.608 -1.969 1.00 92.75 189 ALA A O 1
ATOM 1456 N N . PHE A 1 190 ? -10.941 -7.560 -3.49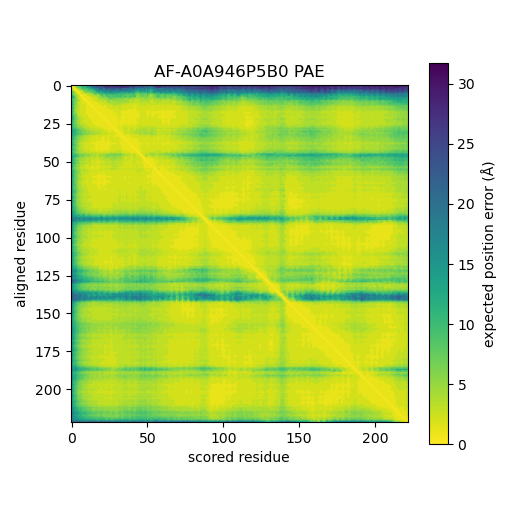1 1.00 95.44 190 PHE A N 1
ATOM 1457 C CA . PHE A 1 190 ? -10.123 -8.644 -2.933 1.00 95.44 190 PHE A CA 1
ATOM 1458 C C . PHE A 1 190 ? -10.795 -10.031 -2.936 1.00 95.44 190 PHE A C 1
ATOM 1460 O O . PHE A 1 190 ? -10.415 -10.899 -2.150 1.00 95.44 190 PHE A O 1
ATOM 1467 N N . LYS A 1 191 ? -11.805 -10.259 -3.790 1.00 94.19 191 LYS A N 1
ATOM 1468 C CA . LYS A 1 191 ? -12.514 -11.545 -3.904 1.00 94.19 191 LYS A CA 1
ATOM 1469 C C . LYS A 1 191 ? -12.689 -11.982 -5.361 1.00 94.19 191 LYS A C 1
ATOM 1471 O O . LYS A 1 191 ? -13.111 -11.193 -6.202 1.00 94.19 191 LYS A O 1
ATOM 1476 N N . GLY A 1 192 ? -12.447 -13.269 -5.615 1.00 94.81 192 GLY A N 1
ATOM 1477 C CA . GLY A 1 192 ? -12.685 -13.923 -6.905 1.00 94.81 192 GLY A CA 1
ATOM 1478 C C . GLY A 1 192 ? -11.784 -13.446 -8.049 1.00 94.81 192 GLY A C 1
ATOM 1479 O O . GLY A 1 192 ? -10.920 -12.584 -7.874 1.00 94.81 192 GLY A O 1
ATOM 1480 N N . ALA A 1 193 ? -12.041 -13.994 -9.238 1.00 95.38 193 ALA A N 1
ATOM 1481 C CA . ALA A 1 193 ? -11.208 -13.813 -10.429 1.00 95.38 193 ALA A CA 1
ATOM 1482 C C . ALA A 1 193 ? -11.040 -12.344 -10.853 1.00 95.38 193 ALA A C 1
ATOM 1484 O O . ALA A 1 193 ? -9.963 -11.948 -11.279 1.00 95.38 193 ALA A O 1
ATOM 1485 N N . ALA A 1 194 ? -12.067 -11.503 -10.687 1.00 94.75 194 ALA A N 1
ATOM 1486 C CA . ALA A 1 194 ? -11.973 -10.081 -11.033 1.00 94.75 194 ALA A CA 1
ATOM 1487 C C . ALA A 1 194 ? -10.916 -9.341 -10.194 1.00 94.75 194 ALA A C 1
ATOM 1489 O O . ALA A 1 194 ? -10.223 -8.460 -10.696 1.00 94.75 194 ALA A O 1
ATOM 1490 N N . SER A 1 195 ? -10.762 -9.714 -8.921 1.00 96.50 195 SER A N 1
ATOM 1491 C CA . SER A 1 195 ? -9.738 -9.124 -8.062 1.00 96.50 195 SER A CA 1
ATOM 1492 C C . SER A 1 195 ? -8.333 -9.620 -8.397 1.00 96.50 195 SER A C 1
ATOM 1494 O O . SER A 1 195 ? -7.374 -8.859 -8.289 1.00 96.50 195 SER A O 1
ATOM 1496 N N . GLU A 1 196 ? -8.210 -10.888 -8.780 1.00 96.94 196 GLU A N 1
ATOM 1497 C CA . GLU A 1 196 ? -6.942 -11.486 -9.211 1.00 96.94 196 GLU A CA 1
ATOM 1498 C C . GLU A 1 196 ? -6.486 -10.899 -10.551 1.00 96.94 196 GLU A C 1
ATOM 1500 O O . GLU A 1 196 ? -5.322 -10.535 -10.706 1.00 96.94 196 GLU A O 1
ATOM 1505 N N . LEU A 1 197 ? -7.426 -10.683 -11.473 1.00 97.25 197 LEU A N 1
ATOM 1506 C CA . LEU A 1 197 ? -7.175 -9.970 -12.719 1.00 97.25 197 LEU A CA 1
ATOM 1507 C C . LEU A 1 197 ? -6.714 -8.532 -12.461 1.00 97.25 197 LEU A C 1
ATOM 1509 O O . LEU A 1 197 ? -5.729 -8.101 -13.051 1.00 97.25 197 LEU A O 1
ATOM 1513 N N . PHE A 1 198 ? -7.384 -7.804 -11.560 1.00 97.94 198 PHE A N 1
ATOM 1514 C CA . PHE A 1 198 ? -6.988 -6.442 -11.194 1.00 97.94 198 PHE A CA 1
ATOM 1515 C C . PHE A 1 198 ? -5.535 -6.375 -10.708 1.00 97.94 198 PHE A C 1
ATOM 1517 O O . PHE A 1 198 ? -4.767 -5.549 -11.199 1.00 97.94 198 PHE A O 1
ATOM 1524 N N . VAL A 1 199 ? -5.146 -7.231 -9.753 1.00 98.25 199 VAL A N 1
ATOM 1525 C CA . VAL A 1 199 ? -3.784 -7.170 -9.206 1.00 98.25 199 VAL A CA 1
ATOM 1526 C C . VAL A 1 199 ? -2.745 -7.569 -10.256 1.00 98.25 199 VAL A C 1
ATOM 1528 O O . VAL A 1 199 ? -1.707 -6.918 -10.338 1.00 98.25 199 VAL A O 1
ATOM 1531 N N . SER A 1 200 ? -3.045 -8.551 -11.119 1.00 98.31 200 SER A N 1
ATOM 1532 C CA . SER A 1 200 ? -2.152 -8.918 -12.227 1.00 98.31 200 SER A CA 1
ATOM 1533 C C . SER A 1 200 ? -1.987 -7.775 -13.230 1.00 98.31 200 SER A C 1
ATOM 1535 O O . SER A 1 200 ? -0.862 -7.473 -13.617 1.00 98.31 200 SER A O 1
ATOM 1537 N N . GLN A 1 201 ? -3.076 -7.094 -13.606 1.00 98.19 201 GLN A N 1
ATOM 1538 C CA . GLN A 1 201 ? -3.013 -5.956 -14.530 1.00 98.19 201 GLN A CA 1
ATOM 1539 C C . GLN A 1 201 ? -2.259 -4.767 -13.935 1.00 98.19 201 GLN A C 1
ATOM 1541 O O . GLN A 1 201 ? -1.561 -4.055 -14.651 1.00 98.19 201 GLN A O 1
ATOM 1546 N N . LEU A 1 202 ? -2.379 -4.535 -12.624 1.00 98.56 202 LEU A N 1
ATOM 1547 C CA . LEU A 1 202 ? -1.600 -3.492 -11.966 1.00 98.56 202 LEU A CA 1
ATOM 1548 C C . LEU A 1 202 ? -0.098 -3.800 -12.027 1.00 98.56 202 LEU A C 1
ATOM 1550 O O . LEU A 1 202 ? 0.689 -2.894 -12.283 1.00 98.56 202 LEU A O 1
ATOM 1554 N N . ILE A 1 203 ? 0.297 -5.063 -11.841 1.00 98.75 203 ILE A N 1
ATOM 1555 C CA . ILE A 1 203 ? 1.694 -5.492 -11.991 1.00 98.75 203 ILE A CA 1
ATOM 1556 C C . ILE A 1 203 ? 2.167 -5.287 -13.441 1.00 98.75 203 ILE A C 1
ATOM 1558 O O . ILE A 1 203 ? 3.228 -4.696 -13.633 1.00 98.75 203 ILE A O 1
ATOM 1562 N N . ASP A 1 204 ? 1.362 -5.665 -14.445 1.00 98.62 204 ASP A N 1
ATOM 1563 C CA . ASP A 1 204 ? 1.660 -5.402 -15.867 1.00 98.62 204 ASP A CA 1
ATOM 1564 C C . ASP A 1 204 ? 1.885 -3.907 -16.139 1.00 98.62 204 ASP A C 1
ATOM 1566 O O . ASP A 1 204 ? 2.847 -3.515 -16.800 1.00 98.62 204 ASP A O 1
ATOM 1570 N N . ALA A 1 205 ? 1.004 -3.055 -15.609 1.00 98.62 205 ALA A N 1
ATOM 1571 C CA . ALA A 1 205 ? 1.070 -1.614 -15.816 1.00 98.62 205 ALA A CA 1
ATOM 1572 C C . ALA A 1 205 ? 2.340 -1.000 -15.207 1.00 98.62 205 ALA A C 1
ATOM 1574 O O . ALA A 1 205 ? 2.953 -0.121 -15.817 1.00 98.62 205 ALA A O 1
ATOM 1575 N N . LEU A 1 206 ? 2.756 -1.466 -14.026 1.00 98.50 206 LEU A N 1
ATOM 1576 C CA . LEU A 1 206 ? 3.999 -1.021 -13.392 1.00 98.50 206 LEU A CA 1
ATOM 1577 C C . LEU A 1 206 ? 5.226 -1.482 -14.165 1.00 98.50 206 LEU A C 1
ATOM 1579 O O . LEU A 1 206 ? 6.141 -0.688 -14.373 1.00 98.50 206 LEU A O 1
ATOM 1583 N N . GLU A 1 207 ? 5.237 -2.736 -14.612 1.00 98.56 207 GLU A N 1
ATOM 1584 C CA . GLU A 1 207 ? 6.328 -3.280 -15.413 1.00 98.56 207 GLU A CA 1
ATOM 1585 C C . GLU A 1 207 ? 6.491 -2.484 -16.713 1.00 98.56 207 GLU A C 1
ATOM 1587 O O . GLU A 1 207 ? 7.597 -2.045 -17.030 1.00 98.56 207 GLU A O 1
ATOM 1592 N N . GLY A 1 208 ? 5.394 -2.203 -17.424 1.00 98.44 208 GLY A N 1
ATOM 1593 C CA . GLY A 1 208 ? 5.406 -1.362 -18.623 1.00 98.44 208 GLY A CA 1
ATOM 1594 C C . GLY A 1 208 ? 5.893 0.065 -18.347 1.00 98.44 208 GLY A C 1
ATOM 1595 O O . GLY A 1 208 ? 6.742 0.581 -19.071 1.00 98.44 208 GLY A O 1
ATOM 1596 N N . LEU A 1 209 ? 5.414 0.691 -17.266 1.00 98.31 209 LEU A N 1
ATOM 1597 C CA . LEU A 1 209 ? 5.827 2.039 -16.864 1.00 98.31 209 LEU A CA 1
ATOM 1598 C C . LEU A 1 209 ? 7.325 2.119 -16.544 1.00 98.31 209 LEU A C 1
ATOM 1600 O O . LEU A 1 209 ? 8.000 3.072 -16.939 1.00 98.31 209 LEU A O 1
ATOM 1604 N N . LEU A 1 210 ? 7.848 1.133 -15.816 1.00 98.25 210 LEU A N 1
ATOM 1605 C CA . LEU A 1 210 ? 9.236 1.117 -15.368 1.00 98.25 210 LEU A CA 1
ATOM 1606 C C . LEU A 1 210 ? 10.198 0.701 -16.483 1.00 98.25 210 LEU A C 1
ATOM 1608 O O . LEU A 1 210 ? 11.275 1.285 -16.573 1.00 98.25 210 LEU A O 1
ATOM 1612 N N . SER A 1 211 ? 9.811 -0.239 -17.348 1.00 97.94 211 SER A N 1
ATOM 1613 C CA . SER A 1 211 ? 10.654 -0.760 -18.437 1.00 97.94 211 SER A CA 1
ATOM 1614 C C . SER A 1 211 ? 10.668 0.090 -19.706 1.00 97.94 211 SER A C 1
ATOM 1616 O O . SER A 1 211 ? 11.564 -0.089 -20.532 1.00 97.94 211 SER A O 1
ATOM 1618 N N . ALA A 1 212 ? 9.707 1.004 -19.886 1.00 97.94 212 ALA A N 1
ATOM 1619 C CA . ALA A 1 212 ? 9.593 1.798 -21.107 1.00 97.94 212 ALA A CA 1
ATOM 1620 C C . ALA A 1 212 ? 10.927 2.488 -21.467 1.00 97.94 212 ALA A C 1
ATOM 1622 O O . ALA A 1 212 ? 11.579 3.061 -20.595 1.00 97.94 212 ALA A O 1
ATOM 1623 N N . PRO A 1 213 ? 11.364 2.527 -22.732 1.00 96.56 213 PRO A N 1
ATOM 1624 C CA . PRO A 1 213 ? 12.562 3.281 -23.084 1.00 96.56 213 PRO A CA 1
ATOM 1625 C C . PRO A 1 213 ? 12.363 4.780 -22.811 1.00 96.56 213 PRO A C 1
ATOM 1627 O O . PRO A 1 213 ? 11.262 5.316 -22.940 1.00 96.56 213 PRO A O 1
ATOM 1630 N N . VAL A 1 214 ? 13.434 5.486 -22.439 1.00 95.44 214 VAL A N 1
ATOM 1631 C CA . VAL A 1 214 ? 13.412 6.958 -22.427 1.00 95.44 214 VAL A CA 1
ATOM 1632 C C . VAL A 1 214 ? 13.418 7.431 -23.879 1.00 95.44 214 VAL A C 1
ATOM 1634 O O . VAL A 1 214 ? 14.355 7.117 -24.621 1.00 95.44 214 VAL A O 1
ATOM 1637 N N . SER A 1 215 ? 12.372 8.157 -24.277 1.00 95.94 215 SER A N 1
ATOM 1638 C CA . SER A 1 215 ? 12.198 8.616 -25.656 1.00 95.94 215 SER A CA 1
ATOM 1639 C C . SER A 1 215 ? 13.268 9.634 -26.068 1.00 95.94 215 SER A C 1
ATOM 1641 O O . SER A 1 215 ? 13.954 10.214 -25.219 1.00 95.94 215 SER A O 1
ATOM 1643 N N . GLY A 1 216 ? 13.415 9.860 -27.376 1.00 95.62 216 GLY A N 1
ATOM 1644 C CA . GLY A 1 216 ? 14.328 10.881 -27.899 1.00 95.62 216 GLY A CA 1
ATOM 1645 C C . GLY A 1 216 ? 13.952 12.285 -27.423 1.00 95.62 216 GLY A C 1
ATOM 1646 O O . GLY A 1 216 ? 14.823 13.042 -27.007 1.00 95.62 216 GLY A O 1
ATOM 1647 N N . GLU A 1 217 ? 12.653 12.587 -27.381 1.00 96.50 217 GLU A N 1
ATOM 1648 C CA . GLU A 1 217 ? 12.104 13.864 -26.917 1.00 96.50 217 GLU A CA 1
ATOM 1649 C C . GLU A 1 217 ? 12.452 14.117 -25.449 1.00 96.50 217 GLU A C 1
ATOM 1651 O O . GLU A 1 217 ? 12.899 15.202 -25.102 1.00 96.50 217 GLU A O 1
ATOM 1656 N N . THR A 1 218 ? 12.318 13.105 -24.583 1.00 94.44 218 THR A N 1
ATOM 1657 C CA . THR A 1 218 ? 12.672 13.255 -23.161 1.00 94.44 218 THR A CA 1
ATOM 1658 C C . THR A 1 218 ? 14.180 13.401 -22.968 1.00 94.44 218 THR A C 1
ATOM 1660 O O . THR A 1 218 ? 14.615 14.177 -22.122 1.00 94.44 218 THR A O 1
ATOM 1663 N N . LYS A 1 219 ? 14.995 12.676 -23.747 1.00 92.56 219 LYS A N 1
ATOM 1664 C CA . LYS A 1 219 ? 16.460 12.818 -23.702 1.00 92.56 219 LYS A CA 1
ATOM 1665 C C . LYS A 1 219 ? 16.918 14.211 -24.132 1.00 92.56 219 LYS A C 1
ATOM 1667 O O . LYS A 1 219 ? 17.881 14.701 -23.566 1.00 92.56 219 LYS A O 1
ATOM 1672 N N . ALA A 1 220 ? 16.230 14.837 -25.086 1.00 94.69 220 ALA A N 1
ATOM 1673 C CA . ALA A 1 220 ? 16.558 16.176 -25.575 1.00 94.69 220 ALA A CA 1
ATOM 1674 C C . ALA A 1 220 ? 16.239 17.311 -24.578 1.00 94.69 220 ALA A C 1
ATOM 1676 O O . ALA A 1 220 ? 16.667 18.439 -24.801 1.00 94.69 220 ALA A O 1
ATOM 1677 N N . LEU A 1 221 ? 15.486 17.031 -23.505 1.00 91.88 221 LEU A N 1
ATOM 1678 C CA . LEU A 1 221 ? 15.147 17.993 -22.443 1.00 91.88 221 LEU A CA 1
ATOM 1679 C C . LEU A 1 221 ? 16.113 17.957 -21.244 1.00 91.88 221 LEU A C 1
ATOM 1681 O O . LEU A 1 221 ? 15.916 18.716 -20.294 1.00 91.88 221 LEU A O 1
ATOM 1685 N N . LYS A 1 222 ? 17.094 17.049 -21.253 1.00 76.69 222 LYS A N 1
ATOM 1686 C CA . LYS A 1 222 ? 18.127 16.912 -20.217 1.00 76.69 222 LYS A CA 1
ATOM 1687 C C . LYS A 1 222 ? 19.390 17.657 -20.619 1.00 76.69 222 LYS A C 1
ATOM 1689 O O . LYS A 1 222 ? 20.017 18.226 -19.701 1.00 76.69 222 LYS A O 1
#

Solvent-accessible surface area (backbone atoms only — not comparable to full-atom values): 11955 Å² total; per-residue (Å²): 134,84,55,73,65,62,54,52,54,51,51,52,51,52,53,50,34,40,45,54,26,38,34,52,48,20,40,73,58,34,66,93,68,61,53,72,67,57,25,28,52,66,37,71,43,95,50,65,62,63,54,40,72,76,29,66,43,72,68,43,41,52,49,52,46,48,50,58,53,20,50,54,33,24,53,44,31,40,55,53,49,54,55,46,59,75,75,40,95,70,80,52,63,58,55,54,36,37,59,76,48,47,29,59,51,52,46,35,49,74,31,70,66,53,29,26,41,38,48,40,46,18,59,59,53,54,68,43,89,60,61,41,52,57,44,29,53,77,78,40,46,15,55,70,46,34,49,54,50,50,53,55,50,52,67,70,40,75,90,45,54,72,69,57,45,52,54,47,45,28,51,47,54,28,49,52,31,43,52,50,23,56,44,55,71,41,96,58,48,65,44,66,68,69,34,54,50,49,55,52,52,53,31,51,52,42,36,52,65,67,68,51,78,84,47,71,72,63,61,73,75,109

pLDDT: mean 92.24, std 8.11, range [45.97, 98.75]

Sequence (222 aa):
MKSPDGQKARSLTTQTSLMDAAEKLIAKHGIENVSIKEIVREAGQKNESALQYHFKNLRGLIIAINIRRNEQTQEKRAELLAELESTTVKPVLRDLCSIMVMPTYLLAKADTKFRRHIIGFSHTIALAEDSALSKVGGHGGGGESGMLTGELLRAALPHLDEPAYRQRMDIAIRLCSVAMGNHARQKNAFKGAASELFVSQLIDALEGLLSAPVSGETKALK

Mean predicted aligned error: 4.6 Å

Foldseek 3Di:
DDDPVVVVVVLVLLLVLLLLLLLQCLLVPAPVRDDLVSSCVSSVHPDSVSVCVPQVDPVSSVLVSQVVLLVQLLVLLVVLVVVVVVPDVADALLSLLCSLAVSLLVCVLVDVSSLSNLLRCLVVLLPDPDQSLCCCCPRHSLPPSNVVSLVSLCVNQVLDDPVRQSVLVSVLSNLSSVLSNVLSPDPQRSHDDVNVVSSSVNSVVSSCSRRPHCDPVNVVVD